Protein AF-A0A3M1FI53-F1 (afdb_monomer)

Sequence (295 aa):
MRFEQKAVLGGLTLCIFLVGLITGCSINGNVASPYVQDVVQQEPILWFLSPVGDKLLYNTTSSRGQAIVRVLTTDQELAVKGCSLFSWLDNEHIYCYDFYDGDYEPFIVAVDVSSNADDFQKSLIKEITAEQVDLDKLLEQAKVIYRLSASTQPDMLLILDTENASQYYHVTGVNNLDQVLENHTYETISLSGRSTRRSGKVYSPNGRYYYLLQKNLGIYDAITNQLLAEFKPPPKYISWFRFGGFSPNKTEGWAADNSGVYFQISHRSGFGPPLPIRPIQKLCVPGASGCPTAN

Foldseek 3Di:
DDDDDDDDDDDDDDDDPPPPPCPDPPPPLFPDFLFKDFQFQFFFPAWEQAQQRQWIWTHHPVLQQWIWIAGRVPRDIAIDGNFHFWWDPHNFKIWGFHDPPPPTWIWIWGDDPVDHNVDTDTHTAAEDEPVRDPVLVQLVQFPAKEWEPADPFTWIWGWGDDPVGIHIYIYGDDDPVCVVCVPPDHFYEYRDLDQDPDADWDAAPVRQWTWGDDQWTFIAGNPPRHTQTIGHPRPPFPWGKRANYDDRVDHRHFSHHPFWTWIWIDGDCPPDDDDDGIGTMTRTGAPDPPTRHDD

pLDDT: mean 73.64, std 19.23, range [26.08, 96.5]

Nearest PDB structures (foldseek):
  8qbn-assembly1_W  TM=3.066E-01  e=1.447E-04  Homo sapiens
  2w18-assembly1_A  TM=3.054E-01  e=1.788E-03  Homo sapiens
  8pu4-assembly1_A  TM=3.621E-01  e=6.096E-01  Coprobacillus sp. D7
  7uro-assembly1_D  TM=3.238E-01  e=4.422E-01  Saccharomyces cerevisiae
  1moz-assembly2_B  TM=3.047E-01  e=8.403E-01  Saccharomyces cerevisiae

Radius of gyration: 26.72 Å; Cα contacts (8 Å, |Δi|>4): 611; chains: 1; bounding box: 80×64×97 Å

Solvent-accessible surface area (backbone atoms only — not comparable to full-atom values): 17283 Å² total; per-residue (Å²): 143,85,83,89,81,90,85,83,92,79,79,93,75,87,80,78,84,76,83,73,78,81,73,76,82,73,85,72,81,66,59,70,36,57,34,57,44,77,75,36,77,58,45,56,81,40,44,34,27,29,69,77,41,55,35,39,39,32,30,36,83,87,40,74,45,23,27,34,41,33,34,69,87,78,71,46,75,33,53,42,80,60,21,57,39,52,37,65,76,46,84,44,34,34,42,29,30,34,82,79,79,86,65,77,62,47,30,37,34,57,62,56,87,89,54,63,53,89,68,66,58,72,44,72,44,44,77,45,48,45,90,82,50,68,54,70,63,50,60,74,55,34,74,43,39,33,38,45,70,65,56,99,53,60,31,34,40,37,37,30,72,50,102,87,50,78,45,41,35,37,39,34,80,40,81,62,48,70,69,75,42,68,90,52,82,65,36,52,40,42,58,59,70,60,61,64,90,65,78,57,80,45,66,25,84,79,54,58,32,29,36,38,54,76,96,38,45,34,36,25,36,55,87,80,66,43,81,68,37,59,43,52,73,52,89,91,50,68,69,42,64,35,35,33,14,49,32,82,88,42,64,69,18,73,16,46,27,87,39,31,38,42,36,27,72,42,70,71,72,88,85,61,77,87,74,75,72,43,31,39,28,30,47,27,42,78,84,30,82,98,46,59,66,76,128

Structure (mmCIF, N/CA/C/O backbone):
data_AF-A0A3M1FI53-F1
#
_entry.id   AF-A0A3M1FI53-F1
#
loop_
_atom_site.group_PDB
_atom_site.id
_atom_site.type_symbol
_atom_site.label_atom_id
_atom_site.label_alt_id
_atom_site.label_comp_id
_atom_site.label_asym_id
_atom_site.label_entity_id
_atom_site.label_seq_id
_atom_site.pdbx_PDB_ins_code
_atom_site.Cartn_x
_atom_site.Cartn_y
_atom_site.Cartn_z
_atom_site.occupancy
_atom_site.B_iso_or_equiv
_atom_site.auth_seq_id
_atom_site.auth_comp_id
_atom_site.auth_asym_id
_atom_site.auth_atom_id
_atom_site.pdbx_PDB_model_num
ATOM 1 N N . MET A 1 1 ? 53.185 45.661 -61.849 1.00 41.22 1 MET A N 1
ATOM 2 C CA . MET A 1 1 ? 52.607 44.304 -61.928 1.00 41.22 1 MET A CA 1
ATOM 3 C C . MET A 1 1 ? 51.093 44.425 -61.915 1.00 41.22 1 MET A C 1
ATOM 5 O O . MET A 1 1 ? 50.509 44.673 -60.872 1.00 41.22 1 MET A O 1
ATOM 9 N N . ARG A 1 2 ? 50.481 44.359 -63.097 1.00 33.34 2 ARG A N 1
ATOM 10 C CA . ARG A 1 2 ? 49.040 44.201 -63.308 1.00 33.34 2 ARG A CA 1
ATOM 11 C C . ARG A 1 2 ? 48.904 43.052 -64.296 1.00 33.34 2 ARG A C 1
ATOM 13 O O . ARG A 1 2 ? 49.530 43.113 -65.349 1.00 33.34 2 ARG A O 1
ATOM 20 N N . PHE A 1 3 ? 48.126 42.044 -63.936 1.00 31.45 3 PHE A N 1
ATOM 21 C CA . PHE A 1 3 ? 47.590 41.062 -64.864 1.00 31.45 3 PHE A CA 1
ATOM 22 C C . PHE A 1 3 ? 46.097 40.927 -64.573 1.00 31.45 3 PHE A C 1
ATOM 24 O O . PHE A 1 3 ? 45.686 40.770 -63.424 1.00 31.45 3 PHE A O 1
ATOM 31 N N . GLU A 1 4 ? 45.321 41.103 -65.635 1.00 31.83 4 GLU A N 1
ATOM 32 C CA . GLU A 1 4 ? 43.882 40.892 -65.727 1.00 31.83 4 GLU A CA 1
ATOM 33 C C . GLU A 1 4 ? 43.534 39.397 -65.814 1.00 31.83 4 GLU A C 1
ATOM 35 O O . GLU A 1 4 ? 44.343 38.623 -66.321 1.00 31.83 4 GLU A O 1
ATOM 40 N N . GLN A 1 5 ? 42.301 39.042 -65.416 1.00 30.09 5 GLN A N 1
ATOM 41 C CA . GLN A 1 5 ? 41.265 38.266 -66.154 1.00 30.09 5 GLN A CA 1
ATOM 42 C C . GLN A 1 5 ? 40.302 37.618 -65.129 1.00 30.09 5 GLN A C 1
ATOM 44 O O . GLN A 1 5 ? 40.750 36.967 -64.195 1.00 30.09 5 GLN A O 1
ATOM 49 N N . LYS A 1 6 ? 39.002 37.984 -65.090 1.00 29.55 6 LYS A N 1
ATOM 50 C CA . LYS A 1 6 ? 37.845 37.389 -65.826 1.00 29.55 6 LYS A CA 1
ATOM 51 C C . LYS A 1 6 ? 37.787 35.861 -65.660 1.00 29.55 6 LYS A C 1
ATOM 53 O O . LYS A 1 6 ? 38.779 35.213 -65.929 1.00 29.55 6 LYS A O 1
ATOM 58 N N . ALA A 1 7 ? 36.704 35.166 -65.322 1.00 31.56 7 ALA A N 1
ATOM 59 C CA . ALA A 1 7 ? 35.271 35.379 -65.078 1.00 31.56 7 ALA A CA 1
ATOM 60 C C . ALA A 1 7 ? 34.837 34.195 -64.153 1.00 31.56 7 ALA A C 1
ATOM 62 O O . ALA A 1 7 ? 35.650 33.316 -63.891 1.00 31.56 7 ALA A O 1
ATOM 63 N N . VAL A 1 8 ? 33.649 34.091 -63.556 1.00 29.78 8 VAL A N 1
ATOM 64 C CA . VAL A 1 8 ? 32.394 33.623 -64.169 1.00 29.78 8 VAL A CA 1
ATOM 65 C C . VAL A 1 8 ? 31.309 33.756 -63.090 1.00 29.78 8 VAL A C 1
ATOM 67 O O . VAL A 1 8 ? 31.449 33.220 -61.993 1.00 29.78 8 VAL A O 1
ATOM 70 N N . LEU A 1 9 ? 30.234 34.477 -63.414 1.00 32.00 9 LEU A N 1
ATOM 71 C CA . LEU A 1 9 ? 28.969 34.462 -62.682 1.00 32.00 9 LEU A CA 1
ATOM 72 C C . LEU A 1 9 ? 28.257 33.135 -62.976 1.00 32.00 9 LEU A C 1
ATOM 74 O O . LEU A 1 9 ? 28.006 32.825 -64.140 1.00 32.00 9 LEU A O 1
ATOM 78 N N . GLY A 1 10 ? 27.878 32.394 -61.941 1.00 28.69 10 GLY A N 1
ATOM 79 C CA . GLY A 1 10 ? 27.023 31.224 -62.081 1.00 28.69 10 GLY A CA 1
ATOM 80 C C . GLY A 1 10 ? 26.357 30.870 -60.759 1.00 28.69 10 GLY A C 1
ATOM 81 O O . GLY A 1 10 ? 27.041 30.600 -59.781 1.00 28.69 10 GLY A O 1
ATOM 82 N N . GLY A 1 11 ? 25.024 30.846 -60.764 1.00 28.75 11 GLY A N 1
ATOM 83 C CA . GLY A 1 11 ? 24.237 30.035 -59.837 1.00 28.75 11 GLY A CA 1
ATOM 84 C C . GLY A 1 11 ? 23.785 30.724 -58.556 1.00 28.75 11 GLY A C 1
ATOM 85 O O . GLY A 1 11 ? 24.448 30.668 -57.528 1.00 28.75 11 GLY A O 1
ATOM 86 N N . LEU A 1 12 ? 22.573 31.275 -58.607 1.00 33.09 12 LEU A N 1
ATOM 87 C CA . LEU A 1 12 ? 21.696 31.425 -57.450 1.00 33.09 12 LEU A CA 1
ATOM 88 C C . LEU A 1 12 ? 21.594 30.068 -56.723 1.00 33.09 12 LEU A C 1
ATOM 90 O O . LEU A 1 12 ? 21.149 29.085 -57.314 1.00 33.09 12 LEU A O 1
ATOM 94 N N . THR A 1 13 ? 21.950 29.991 -55.444 1.00 32.91 13 THR A N 1
ATOM 95 C CA . THR A 1 13 ? 21.397 28.965 -54.550 1.00 32.91 13 THR A CA 1
ATOM 96 C C . THR A 1 13 ? 21.129 29.595 -53.194 1.00 32.91 13 THR A C 1
ATOM 98 O O . THR A 1 13 ? 22.009 30.117 -52.516 1.00 32.91 13 THR A O 1
ATOM 101 N N . LEU A 1 14 ? 19.842 29.594 -52.876 1.00 28.72 14 LEU A N 1
ATOM 102 C CA . LEU A 1 14 ? 19.198 30.088 -51.678 1.00 28.72 14 LEU A CA 1
ATOM 103 C C . LEU A 1 14 ? 19.671 29.259 -50.468 1.00 28.72 14 LEU A C 1
ATOM 105 O O . LEU A 1 14 ? 19.204 28.141 -50.267 1.00 28.72 14 LEU A O 1
ATOM 109 N N . CYS A 1 15 ? 20.595 29.782 -49.660 1.00 27.88 15 CYS A N 1
ATOM 110 C CA . CYS A 1 15 ? 20.896 29.196 -48.352 1.00 27.88 15 CYS A CA 1
ATOM 111 C C . CYS A 1 15 ? 19.770 29.558 -47.380 1.00 27.88 15 CYS A C 1
ATOM 113 O O . CYS A 1 15 ? 19.711 30.669 -46.854 1.00 27.88 15 CYS A O 1
ATOM 115 N N . ILE A 1 16 ? 18.861 28.611 -47.157 1.00 37.75 16 ILE A N 1
ATOM 116 C CA . ILE A 1 16 ? 17.898 28.656 -46.059 1.00 37.75 16 ILE A CA 1
ATOM 117 C C . ILE A 1 16 ? 18.697 28.600 -44.750 1.00 37.75 16 ILE A C 1
ATOM 119 O O . ILE A 1 16 ? 19.361 27.606 -44.457 1.00 37.75 16 ILE A O 1
ATOM 123 N N . PHE A 1 17 ? 18.633 29.676 -43.965 1.00 31.14 17 PHE A N 1
ATOM 124 C CA . PHE A 1 17 ? 19.051 29.679 -42.566 1.00 31.14 17 PHE A CA 1
ATOM 125 C C . PHE A 1 17 ? 18.097 28.778 -41.774 1.00 31.14 17 PHE A C 1
ATOM 127 O O . PHE A 1 17 ? 17.027 29.212 -41.351 1.00 31.14 17 PHE A O 1
ATOM 134 N N . LEU A 1 18 ? 18.477 27.518 -41.561 1.00 29.81 18 LEU A N 1
ATOM 135 C CA . LEU A 1 18 ? 17.906 26.719 -40.483 1.00 29.81 18 LEU A CA 1
ATOM 136 C C . LEU A 1 18 ? 18.625 27.121 -39.193 1.00 29.81 18 LEU A C 1
ATOM 138 O O . LEU A 1 18 ? 19.750 26.702 -38.921 1.00 29.81 18 LEU A O 1
ATOM 142 N N . VAL A 1 19 ? 17.969 27.976 -38.410 1.00 34.72 19 VAL A N 1
ATOM 143 C CA . VAL A 1 19 ? 18.312 28.218 -37.008 1.00 34.72 19 VAL A CA 1
ATOM 144 C C . VAL A 1 19 ? 18.000 26.926 -36.255 1.00 34.72 19 VAL A C 1
ATOM 146 O O . VAL A 1 19 ? 16.880 26.696 -35.807 1.00 34.72 19 VAL A O 1
ATOM 149 N N . GLY A 1 20 ? 18.989 26.037 -36.185 1.00 28.09 20 GLY A N 1
ATOM 150 C CA . GLY A 1 20 ? 18.961 24.888 -35.296 1.00 28.09 20 GLY A CA 1
ATOM 151 C C . GLY A 1 20 ? 19.021 25.384 -33.858 1.00 28.09 20 GLY A C 1
ATOM 152 O O . GLY A 1 20 ? 20.067 25.838 -33.398 1.00 28.09 20 GLY A O 1
ATOM 153 N N . LEU A 1 21 ? 17.885 25.320 -33.163 1.00 31.48 21 LEU A N 1
ATOM 154 C CA . LEU A 1 21 ? 17.814 25.405 -31.711 1.00 31.48 21 LEU A CA 1
ATOM 155 C C . LEU A 1 21 ? 18.781 24.375 -31.120 1.00 31.48 21 LEU A C 1
ATOM 157 O O . LEU A 1 21 ? 18.548 23.170 -31.188 1.00 31.48 21 LEU A O 1
ATOM 161 N N . ILE A 1 22 ? 19.871 24.863 -30.533 1.00 34.44 22 ILE A N 1
ATOM 162 C CA . ILE A 1 22 ? 20.727 24.082 -29.648 1.00 34.44 22 ILE A CA 1
ATOM 163 C C . ILE A 1 22 ? 19.920 23.880 -28.362 1.00 34.44 22 ILE A C 1
ATOM 165 O O . ILE A 1 22 ? 20.026 24.653 -27.413 1.00 34.44 22 ILE A O 1
ATOM 169 N N . THR A 1 23 ? 19.055 22.867 -28.336 1.00 34.56 23 THR A N 1
ATOM 170 C CA . THR A 1 23 ? 18.541 22.331 -27.076 1.00 34.56 23 THR A CA 1
ATOM 171 C C . THR A 1 23 ? 19.720 21.718 -26.344 1.00 34.56 23 THR A C 1
ATOM 173 O O . THR A 1 23 ? 20.332 20.761 -26.820 1.00 34.56 23 THR A O 1
ATOM 176 N N . GLY A 1 24 ? 20.068 22.332 -25.216 1.00 27.44 24 GLY A N 1
ATOM 177 C CA . GLY A 1 24 ? 21.159 21.906 -24.362 1.00 27.44 24 GLY A CA 1
ATOM 178 C C . GLY A 1 24 ? 21.055 20.423 -24.033 1.00 27.44 24 GLY A C 1
ATOM 179 O O . GLY A 1 24 ? 20.033 19.946 -23.541 1.00 27.44 24 GLY A O 1
ATOM 180 N N . CYS A 1 25 ? 22.142 19.700 -24.281 1.00 26.08 25 CYS A N 1
ATOM 181 C CA . CYS A 1 25 ? 22.362 18.399 -23.681 1.00 26.08 25 CYS A CA 1
ATOM 182 C C . CYS A 1 25 ? 22.393 18.580 -22.159 1.00 26.08 25 CYS A C 1
ATOM 184 O O . CYS A 1 25 ? 23.421 18.949 -21.590 1.00 26.08 25 CYS A O 1
ATOM 186 N N . SER A 1 26 ? 21.267 18.320 -21.493 1.00 28.12 26 SER A N 1
ATOM 187 C CA . SER A 1 26 ? 21.296 17.977 -20.077 1.00 28.12 26 SER A CA 1
ATOM 188 C C . SER A 1 26 ? 22.027 16.645 -19.960 1.00 28.12 26 SER A C 1
ATOM 190 O O . SER A 1 26 ? 21.613 15.638 -20.539 1.00 28.12 26 SER A O 1
ATOM 192 N N . ILE A 1 27 ? 23.145 16.645 -19.240 1.00 32.88 27 ILE A N 1
ATOM 193 C CA . ILE A 1 27 ? 23.900 15.442 -18.898 1.00 32.88 27 ILE A CA 1
ATOM 194 C C . ILE A 1 27 ? 23.086 14.694 -17.831 1.00 32.88 27 ILE A C 1
ATOM 196 O O . ILE A 1 27 ? 23.383 14.754 -16.640 1.00 32.88 27 ILE A O 1
ATOM 200 N N . ASN A 1 28 ? 22.027 13.999 -18.251 1.00 34.00 28 ASN A N 1
ATOM 201 C CA . ASN A 1 28 ? 21.321 13.047 -17.403 1.00 34.00 28 ASN A CA 1
ATOM 202 C C . ASN A 1 28 ? 22.191 11.793 -17.286 1.00 34.00 28 ASN A C 1
ATOM 204 O O . ASN A 1 28 ? 22.252 10.968 -18.194 1.00 34.00 28 ASN A O 1
ATOM 208 N N . GLY A 1 29 ? 22.870 11.643 -16.149 1.00 31.67 29 GLY A N 1
ATOM 209 C CA . GLY A 1 29 ? 23.599 10.431 -15.763 1.00 31.67 29 GLY A CA 1
ATOM 210 C C . GLY A 1 29 ? 22.681 9.249 -15.424 1.00 31.67 29 GLY A C 1
ATOM 211 O O . GLY A 1 29 ? 22.921 8.562 -14.431 1.00 31.67 29 GLY A O 1
ATOM 212 N N . ASN A 1 30 ? 21.630 9.028 -16.215 1.00 42.69 30 ASN A N 1
ATOM 213 C CA . ASN A 1 30 ? 20.681 7.943 -16.022 1.00 42.69 30 ASN A CA 1
ATOM 214 C C . ASN A 1 30 ? 21.309 6.638 -16.500 1.00 42.69 30 ASN A C 1
ATOM 216 O O . ASN A 1 30 ? 21.513 6.423 -17.694 1.00 42.69 30 ASN A O 1
ATOM 220 N N . VAL A 1 31 ? 21.562 5.724 -15.567 1.00 46.84 31 VAL A N 1
ATOM 221 C CA . VAL A 1 31 ? 21.626 4.306 -15.915 1.00 46.84 31 VAL A CA 1
ATOM 222 C C . VAL A 1 31 ? 20.178 3.880 -16.169 1.00 46.84 31 VAL A C 1
ATOM 224 O O . VAL A 1 31 ? 19.458 3.489 -15.255 1.00 46.84 31 VAL A O 1
ATOM 227 N N . ALA A 1 32 ? 19.714 4.097 -17.401 1.00 55.53 32 ALA A N 1
ATOM 228 C CA . ALA A 1 32 ? 18.329 3.893 -17.798 1.00 55.53 32 ALA A CA 1
ATOM 229 C C . ALA A 1 32 ? 18.094 2.409 -18.093 1.00 55.53 32 ALA A C 1
ATOM 231 O O . ALA A 1 32 ? 18.556 1.876 -19.100 1.00 55.53 32 ALA A O 1
ATOM 232 N N . SER A 1 33 ? 17.376 1.730 -17.202 1.00 65.19 33 SER A N 1
ATOM 233 C CA . SER A 1 33 ? 16.643 0.540 -17.623 1.00 65.19 33 SER A CA 1
ATOM 234 C C . SER A 1 33 ? 15.531 1.003 -18.566 1.00 65.19 33 SER A C 1
ATOM 236 O O . SER A 1 33 ? 14.817 1.937 -18.194 1.00 65.19 33 SER A O 1
ATOM 238 N N . PRO A 1 34 ? 15.342 0.390 -19.749 1.00 75.69 34 PRO A N 1
ATOM 239 C CA . PRO A 1 34 ? 14.257 0.776 -20.654 1.00 75.69 34 PRO A CA 1
ATOM 240 C C . PRO A 1 34 ? 12.872 0.499 -20.053 1.00 75.69 34 PRO A C 1
ATOM 242 O O . PRO A 1 34 ? 11.869 0.980 -20.560 1.00 75.69 34 PRO A O 1
ATOM 245 N N . TYR A 1 35 ? 12.823 -0.262 -18.959 1.00 87.38 35 TYR A N 1
ATOM 246 C CA . TYR A 1 35 ? 11.605 -0.639 -18.260 1.00 87.38 35 TYR A CA 1
ATOM 247 C C . TYR A 1 35 ? 11.281 0.276 -17.077 1.00 87.38 35 TYR A C 1
ATOM 249 O O . TYR A 1 35 ? 10.458 -0.092 -16.248 1.00 87.38 35 TYR A O 1
ATOM 257 N N . VAL A 1 36 ? 11.941 1.426 -16.927 1.00 88.94 36 VAL A N 1
ATOM 258 C CA . VAL A 1 36 ? 11.603 2.377 -15.860 1.00 88.94 36 VAL A CA 1
ATOM 259 C C . VAL A 1 36 ? 10.742 3.497 -16.407 1.00 88.94 36 VAL A C 1
ATOM 261 O O . VAL A 1 36 ? 11.090 4.123 -17.404 1.00 88.94 36 VAL A O 1
ATOM 264 N N . GLN A 1 37 ? 9.647 3.765 -15.705 1.00 88.94 37 GLN A N 1
ATOM 265 C CA . GLN A 1 37 ? 8.794 4.918 -15.946 1.00 88.94 37 GLN A CA 1
ATOM 266 C C . GLN A 1 37 ? 8.657 5.760 -14.686 1.00 88.94 37 GLN A C 1
ATOM 268 O O . GLN A 1 37 ? 8.554 5.228 -13.578 1.00 88.94 37 GLN A O 1
ATOM 273 N N . ASP A 1 38 ? 8.619 7.071 -14.867 1.00 88.19 38 ASP A N 1
ATOM 274 C CA . ASP A 1 38 ? 8.222 7.981 -13.806 1.00 88.19 38 ASP A CA 1
ATOM 275 C C . ASP A 1 38 ? 6.693 7.983 -13.708 1.00 88.19 38 ASP A C 1
ATOM 277 O O . ASP A 1 38 ? 5.997 8.144 -14.707 1.00 88.19 38 ASP A O 1
ATOM 281 N N . VAL A 1 39 ? 6.181 7.791 -12.497 1.00 88.88 39 VAL A N 1
ATOM 282 C CA . VAL A 1 39 ? 4.746 7.705 -12.194 1.00 88.88 39 VAL A CA 1
ATOM 283 C C . VAL A 1 39 ? 4.247 9.008 -11.584 1.00 88.88 39 VAL A C 1
ATOM 285 O O . VAL A 1 39 ? 3.211 9.525 -11.980 1.00 88.88 39 VAL A O 1
ATOM 288 N N . VAL A 1 40 ? 5.001 9.569 -10.637 1.00 86.69 40 VAL A N 1
ATOM 289 C CA . VAL A 1 40 ? 4.709 10.877 -10.039 1.00 86.69 40 VAL A CA 1
ATOM 290 C C . VAL A 1 40 ? 5.945 11.737 -10.191 1.00 86.69 40 VAL A C 1
ATOM 292 O O . VAL A 1 40 ? 6.989 11.393 -9.652 1.00 86.69 40 VAL A O 1
ATOM 295 N N . GLN A 1 41 ? 5.820 12.846 -10.920 1.00 82.50 41 GLN A N 1
ATOM 296 C CA . GLN A 1 41 ? 6.934 13.751 -11.224 1.00 82.50 41 GLN A CA 1
ATOM 297 C C . GLN A 1 41 ? 7.308 14.670 -10.060 1.00 82.50 41 GLN A C 1
ATOM 299 O O . GLN A 1 41 ? 8.413 15.189 -10.036 1.00 82.50 41 GLN A O 1
ATOM 304 N N . GLN A 1 42 ? 6.393 14.903 -9.118 1.00 79.19 42 GLN A N 1
ATOM 305 C CA . GLN A 1 42 ? 6.616 15.759 -7.950 1.00 79.19 42 GLN A CA 1
ATOM 306 C C . GLN A 1 42 ? 7.447 15.011 -6.892 1.00 79.19 42 GLN A C 1
ATOM 308 O O . GLN A 1 42 ? 7.529 13.789 -6.939 1.00 79.19 42 GLN A O 1
ATOM 313 N N . GLU A 1 43 ? 8.070 15.717 -5.939 1.00 76.94 43 GLU A N 1
ATOM 314 C CA . GLU A 1 43 ? 8.793 15.075 -4.826 1.00 76.94 43 GLU A CA 1
ATOM 315 C C . GLU A 1 43 ? 7.808 14.765 -3.691 1.00 76.94 43 GLU A C 1
ATOM 317 O O . GLU A 1 43 ? 7.460 15.676 -2.926 1.00 76.94 43 GLU A O 1
ATOM 322 N N . PRO A 1 44 ? 7.335 13.511 -3.553 1.00 78.12 44 PRO A N 1
ATOM 323 C CA . PRO A 1 44 ? 6.505 13.163 -2.424 1.00 78.12 44 PRO A CA 1
ATOM 324 C C . PRO A 1 44 ? 7.339 13.097 -1.146 1.00 78.12 44 PRO A C 1
ATOM 326 O O . PRO A 1 44 ? 8.481 12.620 -1.145 1.00 78.12 44 PRO A O 1
ATOM 329 N N . ILE A 1 45 ? 6.737 13.527 -0.041 1.00 76.12 45 ILE A N 1
ATOM 330 C CA . ILE A 1 45 ? 7.315 13.372 1.299 1.00 76.12 45 ILE A CA 1
ATOM 331 C C . ILE A 1 45 ? 7.021 11.955 1.806 1.00 76.12 45 ILE A C 1
ATOM 333 O O . ILE A 1 45 ? 7.920 11.255 2.286 1.00 76.12 45 ILE A O 1
ATOM 337 N N . LEU A 1 46 ? 5.762 11.542 1.663 1.00 78.88 46 LEU A N 1
ATOM 338 C CA . LEU A 1 46 ? 5.198 10.261 2.057 1.00 78.88 46 LEU A CA 1
ATOM 339 C C . LEU A 1 46 ? 4.355 9.725 0.902 1.00 78.88 46 LEU A C 1
ATOM 341 O O . LEU A 1 46 ? 3.649 10.491 0.248 1.00 78.88 46 LEU A O 1
ATOM 345 N N . TRP A 1 47 ? 4.424 8.421 0.647 1.00 85.62 47 TRP A N 1
ATOM 346 C CA . TRP A 1 47 ? 3.555 7.776 -0.329 1.00 85.62 47 TRP A CA 1
ATOM 347 C C . TRP A 1 47 ? 3.278 6.319 0.037 1.00 85.62 47 TRP A C 1
ATOM 349 O O . TRP A 1 47 ? 4.106 5.691 0.694 1.00 85.62 47 TRP A O 1
ATOM 359 N N . PHE A 1 48 ? 2.125 5.805 -0.391 1.00 85.31 48 PHE A N 1
ATOM 360 C CA . PHE A 1 48 ? 1.677 4.429 -0.234 1.00 85.31 48 PHE A CA 1
ATOM 361 C C . PHE A 1 48 ? 0.930 3.937 -1.479 1.00 85.31 48 PHE A C 1
ATOM 363 O O . PHE A 1 48 ? -0.022 4.570 -1.934 1.00 85.31 48 PHE A O 1
ATOM 370 N N . LEU A 1 49 ? 1.313 2.780 -2.009 1.00 87.12 49 LEU A N 1
ATOM 371 C CA . LEU A 1 49 ? 0.506 2.033 -2.964 1.00 87.12 49 LEU A CA 1
ATOM 372 C C . LEU A 1 49 ? -0.623 1.318 -2.217 1.00 87.12 49 LEU A C 1
ATOM 374 O O . LEU A 1 49 ? -0.379 0.685 -1.187 1.00 87.12 49 LEU A O 1
ATOM 378 N N . SER A 1 50 ? -1.830 1.438 -2.760 1.00 87.38 50 SER A N 1
ATOM 379 C CA . SER A 1 50 ? -3.028 0.720 -2.315 1.00 87.38 50 SER A CA 1
ATOM 380 C C . SER A 1 50 ? -2.821 -0.803 -2.297 1.00 87.38 50 SER A C 1
ATOM 382 O O . SER A 1 50 ? -1.983 -1.317 -3.046 1.00 87.38 50 SER A O 1
ATOM 384 N N . PRO A 1 51 ? -3.595 -1.550 -1.487 1.00 81.50 51 PRO A N 1
ATOM 385 C CA . PRO A 1 51 ? -3.430 -2.996 -1.342 1.00 81.50 51 PRO A CA 1
ATOM 386 C C . PRO A 1 51 ? -3.487 -3.785 -2.658 1.00 81.50 51 PRO A C 1
ATOM 388 O O . PRO A 1 51 ? -2.773 -4.777 -2.801 1.00 81.50 51 PRO A O 1
ATOM 391 N N . VAL A 1 52 ? -4.312 -3.359 -3.625 1.00 82.31 52 VAL A N 1
ATOM 392 C CA . VAL A 1 52 ? -4.432 -4.045 -4.929 1.00 82.31 52 VAL A CA 1
ATOM 393 C C . VAL A 1 52 ? -3.540 -3.436 -6.015 1.00 82.31 52 VAL A C 1
ATOM 395 O O . VAL A 1 52 ? -3.428 -3.998 -7.105 1.00 82.31 52 VAL A O 1
ATOM 398 N N . GLY A 1 53 ? -2.887 -2.308 -5.725 1.00 84.31 53 GLY A N 1
ATOM 399 C CA . GLY A 1 53 ? -1.941 -1.667 -6.629 1.00 84.31 53 GLY A CA 1
ATOM 400 C C . GLY A 1 53 ? -2.553 -0.792 -7.722 1.00 84.31 53 GLY A C 1
ATOM 401 O O . GLY A 1 53 ? -1.882 -0.535 -8.716 1.00 84.31 53 GLY A O 1
ATOM 402 N N . ASP A 1 54 ? -3.799 -0.337 -7.566 1.00 86.94 54 ASP A N 1
ATOM 403 C CA . ASP A 1 54 ? -4.512 0.484 -8.559 1.00 86.94 54 ASP A CA 1
ATOM 404 C C . ASP A 1 54 ? -4.465 1.997 -8.264 1.00 86.94 54 ASP A C 1
ATOM 406 O O . ASP A 1 54 ? -4.677 2.816 -9.160 1.00 86.94 54 ASP A O 1
ATOM 410 N N . LYS A 1 55 ? -4.154 2.375 -7.021 1.00 90.75 55 LYS A N 1
ATOM 411 C CA . LYS A 1 55 ? -4.044 3.764 -6.554 1.00 90.75 55 LYS A CA 1
ATOM 412 C C . LYS A 1 55 ? -2.741 4.018 -5.806 1.00 90.75 55 LYS A C 1
ATOM 414 O O . LYS A 1 55 ? -2.292 3.172 -5.025 1.00 90.75 55 LYS A O 1
ATOM 419 N N . LEU A 1 56 ? -2.179 5.209 -5.993 1.00 91.31 56 LEU A N 1
ATOM 420 C CA . LEU A 1 56 ? -1.137 5.781 -5.142 1.00 91.31 56 LEU A CA 1
ATOM 421 C C . LEU A 1 56 ? -1.746 6.836 -4.227 1.00 91.31 56 LEU A C 1
ATOM 423 O O . LEU A 1 56 ? -2.494 7.689 -4.682 1.00 91.31 56 LEU A O 1
ATOM 427 N N . LEU A 1 57 ? -1.365 6.813 -2.961 1.00 89.75 57 LEU A N 1
ATOM 428 C CA . LEU A 1 57 ? -1.667 7.842 -1.979 1.00 89.75 57 LEU A CA 1
ATOM 429 C C . LEU A 1 57 ? -0.366 8.545 -1.616 1.00 89.75 57 LEU A C 1
ATOM 431 O O . LEU A 1 57 ? 0.566 7.874 -1.192 1.00 89.75 57 LEU A O 1
ATOM 435 N N . TYR A 1 58 ? -0.253 9.855 -1.788 1.00 88.38 58 TYR A N 1
ATOM 436 C CA . TYR A 1 58 ? 0.976 10.587 -1.475 1.00 88.38 58 TYR A CA 1
ATOM 437 C C . TYR A 1 58 ? 0.709 12.031 -1.072 1.00 88.38 58 TYR A C 1
ATOM 439 O O . TYR A 1 58 ? -0.335 12.583 -1.374 1.00 88.38 58 TYR A O 1
ATOM 447 N N . ASN A 1 59 ? 1.671 12.675 -0.423 1.00 84.31 59 ASN A N 1
ATOM 448 C CA . ASN A 1 59 ? 1.672 14.123 -0.229 1.00 84.31 59 ASN A CA 1
ATOM 449 C C . ASN A 1 59 ? 2.959 14.724 -0.773 1.00 84.31 59 ASN A C 1
ATOM 451 O O . ASN A 1 59 ? 3.981 14.048 -0.896 1.00 84.31 59 ASN A O 1
ATOM 455 N N . THR A 1 60 ? 2.921 16.013 -1.079 1.00 80.31 60 THR A N 1
ATOM 456 C CA . THR A 1 60 ? 4.074 16.769 -1.560 1.00 80.31 60 THR A CA 1
ATOM 457 C C . THR A 1 60 ? 4.341 17.961 -0.657 1.00 80.31 60 THR A C 1
ATOM 459 O O . THR A 1 60 ? 3.516 18.367 0.161 1.00 80.31 60 THR A O 1
ATOM 462 N N . THR A 1 61 ? 5.520 18.557 -0.797 1.00 70.25 61 THR A N 1
ATOM 463 C CA . THR A 1 61 ? 5.879 19.780 -0.062 1.00 70.25 61 THR A CA 1
ATOM 464 C C . THR A 1 61 ? 4.963 20.961 -0.388 1.00 70.25 61 THR A C 1
ATOM 466 O O . THR A 1 61 ? 4.780 21.836 0.461 1.00 70.25 61 THR A O 1
ATOM 469 N N . SER A 1 62 ? 4.373 20.981 -1.586 1.00 68.94 62 SER A N 1
ATOM 470 C CA . SER A 1 62 ? 3.418 21.998 -2.028 1.00 68.94 62 SER A CA 1
ATOM 471 C C . SER A 1 62 ? 1.985 21.739 -1.562 1.00 68.94 62 SER A C 1
ATOM 473 O O . SER A 1 62 ? 1.212 22.687 -1.485 1.00 68.94 62 SER A O 1
ATOM 475 N N . SER A 1 63 ? 1.627 20.498 -1.217 1.00 65.38 63 SER A N 1
ATOM 476 C CA . SER A 1 63 ? 0.275 20.113 -0.790 1.00 65.38 63 SER A CA 1
ATOM 477 C C . SER A 1 63 ? 0.144 20.060 0.738 1.00 65.38 63 SER A C 1
ATOM 479 O O . SER A 1 63 ? -0.418 19.114 1.284 1.00 65.38 63 SER A O 1
ATOM 481 N N . ARG A 1 64 ? 0.706 21.040 1.464 1.00 70.56 64 ARG A N 1
ATOM 482 C CA . ARG A 1 64 ? 0.652 21.063 2.941 1.00 70.56 64 ARG A CA 1
ATOM 483 C C . ARG A 1 64 ? -0.784 20.860 3.435 1.00 70.56 64 ARG A C 1
ATOM 485 O O . ARG A 1 64 ? -1.692 21.528 2.948 1.00 70.56 64 ARG A O 1
ATOM 492 N N . GLY A 1 65 ? -0.974 19.952 4.393 1.00 75.56 65 GLY A N 1
ATOM 493 C CA . GLY A 1 65 ? -2.307 19.622 4.905 1.00 75.56 65 GLY A CA 1
ATOM 494 C C . GLY A 1 65 ? -3.141 18.725 3.986 1.00 75.56 65 GLY A C 1
ATOM 495 O O . GLY A 1 65 ? -4.325 18.543 4.246 1.00 75.56 65 GLY A O 1
ATOM 496 N N . GLN A 1 66 ? -2.591 18.211 2.881 1.00 85.38 66 GLN A N 1
ATOM 497 C CA . GLN A 1 66 ? -3.358 17.468 1.880 1.00 85.38 66 GLN A CA 1
ATOM 498 C C . GLN A 1 66 ? -2.614 16.224 1.397 1.00 85.38 66 GLN A C 1
ATOM 500 O O . GLN A 1 66 ? -1.429 16.276 1.041 1.00 85.38 66 GLN A O 1
ATOM 505 N N . ALA A 1 67 ? -3.359 15.127 1.314 1.00 88.50 67 ALA A N 1
ATOM 506 C CA . ALA A 1 67 ? -2.953 13.925 0.610 1.00 88.50 67 ALA A CA 1
ATOM 507 C C . ALA A 1 67 ? -3.574 13.918 -0.791 1.00 88.50 67 ALA A C 1
ATOM 509 O O . ALA A 1 67 ? -4.615 14.524 -1.028 1.00 88.50 67 ALA A O 1
ATOM 510 N N . ILE A 1 68 ? -2.934 13.232 -1.723 1.00 90.81 68 ILE A N 1
ATOM 511 C CA . ILE A 1 68 ? -3.359 13.072 -3.107 1.00 90.81 68 ILE A CA 1
ATOM 512 C C . ILE A 1 68 ? -3.529 11.580 -3.355 1.00 90.81 68 ILE A C 1
ATOM 514 O O . ILE A 1 68 ? -2.595 10.804 -3.148 1.00 90.81 68 ILE A O 1
ATOM 518 N N . VAL A 1 69 ? -4.711 11.187 -3.817 1.00 91.69 69 VAL A N 1
ATOM 519 C CA . VAL A 1 69 ? -4.972 9.858 -4.365 1.00 91.69 69 VAL A CA 1
ATOM 520 C C . VAL A 1 69 ? -4.872 9.945 -5.881 1.00 91.69 69 VAL A C 1
ATOM 522 O O . VAL A 1 69 ? -5.690 10.608 -6.512 1.00 91.69 69 VAL A O 1
ATOM 525 N N . ARG A 1 70 ? -3.895 9.263 -6.477 1.00 91.62 70 ARG A N 1
ATOM 526 C CA . ARG A 1 70 ? -3.766 9.108 -7.929 1.00 91.62 70 ARG A CA 1
ATOM 527 C C . ARG A 1 70 ? -4.240 7.729 -8.354 1.00 91.62 70 ARG A C 1
ATOM 529 O O . ARG A 1 70 ? -3.677 6.721 -7.925 1.00 91.62 70 ARG A O 1
ATOM 536 N N . VAL A 1 71 ? -5.239 7.690 -9.224 1.00 90.06 71 VAL A N 1
ATOM 537 C CA . VAL A 1 71 ? -5.732 6.469 -9.864 1.00 90.06 71 VAL A CA 1
ATOM 538 C C . VAL A 1 71 ? -4.807 6.131 -11.026 1.00 90.06 71 VAL A C 1
ATOM 540 O O . VAL A 1 71 ? -4.720 6.870 -12.002 1.00 90.06 71 VAL A O 1
ATOM 543 N N . LEU A 1 72 ? -4.094 5.012 -10.930 1.00 88.12 72 LEU A N 1
ATOM 544 C CA . LEU A 1 72 ? -2.996 4.688 -11.846 1.00 88.12 72 LEU A CA 1
ATOM 545 C C . LEU A 1 72 ? -3.459 4.335 -13.264 1.00 88.12 72 LEU A C 1
ATOM 547 O O . LEU A 1 72 ? -2.681 4.438 -14.207 1.00 88.12 72 LEU A O 1
ATOM 551 N N . THR A 1 73 ? -4.709 3.903 -13.421 1.00 84.00 73 THR A N 1
ATOM 552 C CA . THR A 1 73 ? -5.281 3.513 -14.717 1.00 84.00 73 THR A CA 1
ATOM 553 C C . THR A 1 73 ? -5.803 4.698 -15.524 1.00 84.00 73 THR A C 1
ATOM 555 O O . THR A 1 73 ? -5.735 4.666 -16.750 1.00 84.00 73 THR A O 1
ATOM 558 N N . THR A 1 74 ? -6.335 5.723 -14.856 1.00 85.19 74 THR A N 1
ATOM 559 C CA . THR A 1 74 ? -6.965 6.894 -15.491 1.00 85.19 74 THR A CA 1
ATOM 560 C C . THR A 1 74 ? -6.127 8.161 -15.387 1.00 85.19 74 THR A C 1
ATOM 562 O O . THR A 1 74 ? -6.445 9.152 -16.037 1.00 85.19 74 THR A O 1
ATOM 565 N N . ASP A 1 75 ? -5.074 8.135 -14.574 1.00 85.69 75 ASP A N 1
ATOM 566 C CA . ASP A 1 75 ? -4.250 9.289 -14.218 1.00 85.69 75 ASP A CA 1
ATOM 567 C C . ASP A 1 75 ? -4.990 10.414 -13.479 1.00 85.69 75 ASP A C 1
ATOM 569 O O . ASP A 1 75 ? -4.506 11.539 -13.370 1.00 85.69 75 ASP A O 1
ATOM 573 N N . GLN A 1 76 ? -6.173 10.107 -12.946 1.00 87.81 76 GLN A N 1
ATOM 574 C CA . GLN A 1 76 ? -6.966 11.040 -12.159 1.00 87.81 76 GLN A CA 1
ATOM 575 C C . GLN A 1 76 ? -6.334 11.247 -10.782 1.00 87.81 76 GLN A C 1
ATOM 577 O O . GLN A 1 76 ? -6.001 10.279 -10.097 1.00 87.81 76 GLN A O 1
ATOM 582 N N . GLU A 1 77 ? -6.229 12.503 -10.354 1.00 88.94 77 GLU A N 1
ATOM 583 C CA . GLU A 1 77 ? -5.783 12.883 -9.014 1.00 88.94 77 GLU A CA 1
ATOM 584 C C . GLU A 1 77 ? -6.948 13.459 -8.204 1.00 88.94 77 GLU A C 1
ATOM 586 O O . GLU A 1 77 ? -7.713 14.291 -8.692 1.00 88.94 77 GLU A O 1
ATOM 591 N N . LEU A 1 78 ? -7.066 13.022 -6.952 1.00 88.56 78 LEU A N 1
ATOM 592 C CA . LEU A 1 78 ? -8.063 13.486 -5.996 1.00 88.56 78 LEU A CA 1
ATOM 593 C C . LEU A 1 78 ? -7.359 14.006 -4.741 1.00 88.56 78 LEU A C 1
ATOM 595 O O . LEU A 1 78 ? -6.556 13.293 -4.140 1.00 88.56 78 LEU A O 1
ATOM 599 N N . ALA A 1 79 ? -7.656 15.238 -4.336 1.00 88.44 79 ALA A N 1
ATOM 600 C CA . ALA A 1 79 ? -7.051 15.862 -3.163 1.00 88.44 79 ALA A CA 1
ATOM 601 C C . ALA A 1 79 ? -7.907 15.639 -1.907 1.00 88.44 79 ALA A C 1
ATOM 603 O O . ALA A 1 79 ? -9.057 16.058 -1.847 1.00 88.44 79 ALA A O 1
ATOM 604 N N . VAL A 1 80 ? -7.326 15.041 -0.871 1.00 86.62 80 VAL A N 1
ATOM 605 C CA . VAL A 1 80 ? -7.954 14.836 0.438 1.00 86.62 80 VAL A CA 1
ATOM 606 C C . VAL A 1 80 ? -7.460 15.918 1.398 1.00 86.62 80 VAL A C 1
ATOM 608 O O . VAL A 1 80 ? -6.322 15.879 1.875 1.00 86.62 80 VAL A O 1
ATOM 611 N N . LYS A 1 81 ? -8.313 16.910 1.677 1.00 84.69 81 LYS A N 1
ATOM 612 C CA . LYS A 1 81 ? -7.987 18.051 2.552 1.00 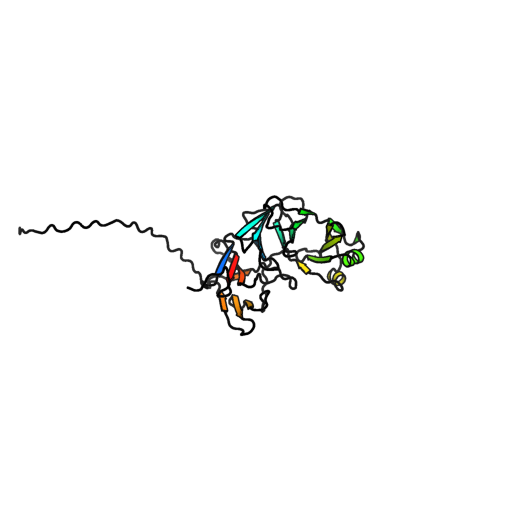84.69 81 LYS A CA 1
ATOM 613 C C . LYS A 1 81 ? -7.976 17.670 4.034 1.00 84.69 81 LYS A C 1
ATOM 615 O O . LYS A 1 81 ? -8.864 16.957 4.508 1.00 84.69 81 LYS A O 1
ATOM 620 N N . GLY A 1 82 ? -7.025 18.229 4.774 1.00 82.19 82 GLY A N 1
ATOM 621 C CA . GLY A 1 82 ? -6.809 17.967 6.198 1.00 82.19 82 GLY A CA 1
ATOM 622 C C . GLY A 1 82 ? -6.190 16.595 6.464 1.00 82.19 82 GLY A C 1
ATOM 623 O O . GLY A 1 82 ? -6.471 15.980 7.479 1.00 82.19 82 GLY A O 1
ATOM 624 N N . CYS A 1 83 ? -5.424 16.046 5.520 1.00 84.38 83 CYS A N 1
ATOM 625 C CA . CYS A 1 83 ? -4.846 14.706 5.625 1.00 84.38 83 CYS A CA 1
ATOM 626 C C . CYS A 1 83 ? -3.329 14.787 5.430 1.00 84.38 83 CYS A C 1
ATOM 628 O O . CYS A 1 83 ? -2.819 14.758 4.311 1.00 84.38 83 CYS A O 1
ATOM 630 N N . SER A 1 84 ? -2.603 14.949 6.535 1.00 79.00 84 SER A N 1
ATOM 631 C CA . SER A 1 84 ? -1.158 15.212 6.533 1.00 79.00 84 SER A CA 1
ATOM 632 C C . SER A 1 84 ? -0.333 13.944 6.722 1.00 79.00 84 SER A C 1
ATOM 634 O O . SER A 1 84 ? 0.687 13.752 6.055 1.00 79.00 84 SER A O 1
ATOM 636 N N . LEU A 1 85 ? -0.794 13.074 7.617 1.00 80.19 85 LEU A N 1
ATOM 637 C CA . LEU A 1 85 ? -0.326 11.708 7.795 1.00 80.19 85 LEU A CA 1
ATOM 638 C C . LEU A 1 85 ? -1.451 10.767 7.396 1.00 80.19 85 LEU A C 1
ATOM 640 O O . LEU A 1 85 ? -2.618 11.031 7.681 1.00 80.19 85 LEU A O 1
ATOM 644 N N . PHE A 1 86 ? -1.094 9.677 6.731 1.00 84.12 86 PHE A N 1
ATOM 645 C CA . PHE A 1 86 ? -2.088 8.773 6.184 1.00 84.12 86 PHE A CA 1
ATOM 646 C C . PHE A 1 86 ? -1.572 7.355 6.017 1.00 84.12 86 PHE A C 1
ATOM 648 O O . PHE A 1 86 ? -0.365 7.121 5.932 1.00 84.12 86 PHE A O 1
ATOM 655 N N . SER A 1 87 ? -2.510 6.421 5.925 1.00 85.06 87 SER A N 1
ATOM 656 C CA . SER A 1 87 ? -2.267 5.052 5.484 1.00 85.06 87 SER A CA 1
ATOM 657 C C . SER A 1 87 ? -3.523 4.488 4.831 1.00 85.06 87 SER A C 1
ATOM 659 O O . SER A 1 87 ? -4.636 4.895 5.163 1.00 85.06 87 SER A O 1
ATOM 661 N N . TRP A 1 88 ? -3.345 3.536 3.919 1.00 86.81 88 TRP A N 1
ATOM 662 C CA . TRP A 1 88 ? -4.461 2.724 3.443 1.00 86.81 88 TRP A CA 1
ATOM 663 C C . TRP A 1 88 ? -4.929 1.804 4.574 1.00 86.81 88 TRP A C 1
ATOM 665 O O . TRP A 1 88 ? -4.099 1.194 5.245 1.00 86.81 88 TRP A O 1
ATOM 675 N N . LEU A 1 89 ? -6.240 1.720 4.779 1.00 83.50 89 LEU A N 1
ATOM 676 C CA . LEU A 1 89 ? -6.866 0.685 5.609 1.00 83.50 89 LEU A CA 1
ATOM 677 C C . LEU A 1 89 ? -7.246 -0.515 4.747 1.00 83.50 89 LEU A C 1
ATOM 679 O O . LEU A 1 89 ? -6.995 -1.661 5.105 1.00 83.50 89 LEU A O 1
ATOM 683 N N . ASP A 1 90 ? -7.801 -0.222 3.578 1.00 84.00 90 ASP A N 1
ATOM 684 C CA . ASP A 1 90 ? -8.101 -1.173 2.521 1.00 84.00 90 ASP A CA 1
ATOM 685 C C . ASP A 1 90 ? -7.990 -0.458 1.158 1.00 84.00 90 ASP A C 1
ATOM 687 O O . ASP A 1 90 ? -7.291 0.550 1.033 1.00 84.00 90 ASP A O 1
ATOM 691 N N . ASN A 1 91 ? -8.597 -1.000 0.099 1.00 84.94 91 ASN A N 1
ATOM 692 C CA . ASN A 1 91 ? -8.495 -0.416 -1.242 1.00 84.94 91 ASN A CA 1
ATOM 693 C C . ASN A 1 91 ? -9.374 0.826 -1.477 1.00 84.94 91 ASN A C 1
ATOM 695 O O . ASN A 1 91 ? -9.248 1.485 -2.517 1.00 84.94 91 ASN A O 1
ATOM 699 N N . GLU A 1 92 ? -10.271 1.102 -0.539 1.00 87.06 92 GLU A N 1
ATOM 700 C CA . GLU A 1 92 ? -11.324 2.108 -0.607 1.00 87.06 92 GLU A CA 1
ATOM 701 C C . GLU A 1 92 ? -11.268 3.069 0.584 1.00 87.06 92 GLU A C 1
ATOM 703 O O . GLU A 1 92 ? -11.796 4.164 0.483 1.00 87.06 92 GLU A O 1
ATOM 708 N N . HIS A 1 93 ? -10.587 2.734 1.679 1.00 88.44 93 HIS A N 1
ATOM 709 C CA . HIS A 1 93 ? -10.545 3.556 2.883 1.00 88.44 93 HIS A CA 1
ATOM 710 C C . HIS A 1 93 ? -9.129 4.002 3.231 1.00 88.44 93 HIS A C 1
ATOM 712 O O . HIS A 1 93 ? -8.173 3.220 3.249 1.00 88.44 93 HIS A O 1
ATOM 718 N N . ILE A 1 94 ? -9.016 5.284 3.571 1.00 88.56 94 ILE A N 1
ATOM 719 C CA . ILE A 1 94 ? -7.784 5.913 4.037 1.00 88.56 94 ILE A CA 1
ATOM 720 C C . ILE A 1 94 ? -7.986 6.367 5.474 1.00 88.56 94 ILE A C 1
ATOM 722 O O . ILE A 1 94 ? -8.934 7.091 5.773 1.00 88.56 94 ILE A O 1
ATOM 726 N N . TYR A 1 95 ? -7.056 5.988 6.343 1.00 88.00 95 TYR A N 1
ATOM 727 C CA . TYR A 1 95 ? -6.890 6.621 7.642 1.00 88.00 95 TYR A CA 1
ATOM 728 C C . TYR A 1 95 ? -6.091 7.910 7.464 1.00 88.00 95 TYR A C 1
ATOM 730 O O . T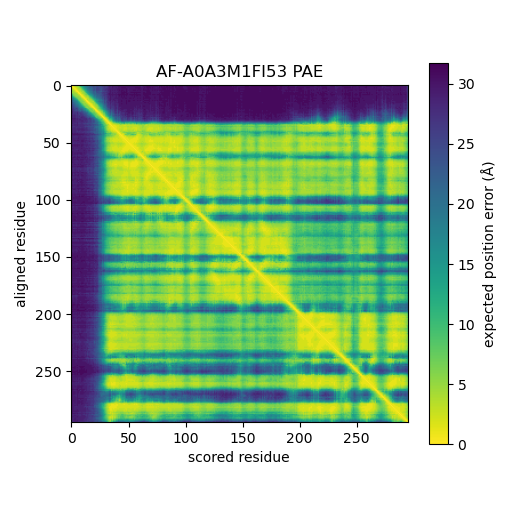YR A 1 95 ? -4.998 7.877 6.896 1.00 88.00 95 TYR A O 1
ATOM 738 N N . CYS A 1 96 ? -6.620 9.023 7.962 1.00 86.12 96 CYS A N 1
ATOM 739 C CA . CYS A 1 96 ? -6.033 10.352 7.881 1.00 86.12 96 CYS A CA 1
ATOM 740 C C . CYS A 1 96 ? -5.837 10.955 9.271 1.00 86.12 96 CYS A C 1
ATOM 742 O O . CYS A 1 96 ? -6.646 10.769 10.177 1.00 86.12 96 CYS A O 1
ATOM 744 N N . TYR A 1 97 ? -4.772 11.735 9.404 1.00 80.44 97 TYR A N 1
ATOM 745 C CA . TYR A 1 97 ? -4.474 12.533 10.583 1.00 80.44 97 TYR A CA 1
ATOM 746 C C . TYR A 1 97 ? -3.901 13.884 10.145 1.00 80.44 97 TYR A C 1
ATOM 748 O O . TYR A 1 97 ? -2.966 13.924 9.330 1.00 80.44 97 TYR A O 1
ATOM 756 N N . ASP A 1 98 ? -4.448 14.990 10.654 1.00 75.62 98 ASP A N 1
ATOM 757 C CA . ASP A 1 98 ? -3.920 16.328 10.382 1.00 75.62 98 ASP A CA 1
ATOM 758 C C . ASP A 1 98 ? -2.962 16.794 11.482 1.00 75.62 98 ASP A C 1
ATOM 760 O O . ASP A 1 98 ? -3.205 16.606 12.668 1.00 75.62 98 ASP A O 1
ATOM 764 N N . PHE A 1 99 ? -1.857 17.417 11.077 1.00 65.31 99 PHE A N 1
ATOM 765 C CA . PHE A 1 99 ? -0.837 17.950 11.981 1.00 65.31 99 PHE A CA 1
ATOM 766 C C . PHE A 1 99 ? -0.783 19.485 11.962 1.00 65.31 99 PHE A C 1
ATOM 768 O O . PHE A 1 99 ? -0.007 20.067 12.720 1.00 65.31 99 PHE A O 1
ATOM 775 N N . TYR A 1 100 ? -1.530 20.150 11.069 1.00 59.81 100 TYR A N 1
ATOM 776 C CA . TYR A 1 100 ? -1.326 21.576 10.789 1.00 59.81 100 TYR A CA 1
ATOM 777 C C . TYR A 1 100 ? -2.361 22.525 11.397 1.00 59.81 100 TYR A C 1
ATOM 779 O O . TYR A 1 100 ? -1.996 23.680 11.609 1.00 59.81 100 TYR A O 1
ATOM 787 N N . ASP A 1 101 ? -3.580 22.076 11.714 1.00 55.88 101 ASP A N 1
ATOM 788 C CA . ASP A 1 101 ? -4.670 22.984 12.128 1.00 55.88 101 ASP A CA 1
ATOM 789 C C . ASP A 1 101 ? -4.961 23.009 13.642 1.00 55.88 101 ASP A C 1
ATOM 791 O O . ASP A 1 101 ? -5.944 23.587 14.087 1.00 55.88 101 ASP A O 1
ATOM 795 N N . GLY A 1 102 ? -4.088 22.426 14.470 1.00 54.53 102 GLY A N 1
ATOM 796 C CA . GLY A 1 102 ? -4.179 22.510 15.937 1.00 54.53 102 GLY A CA 1
ATOM 797 C C . GLY A 1 102 ? -5.265 21.642 16.588 1.00 54.53 102 GLY A C 1
ATOM 798 O O . GLY A 1 102 ? -5.109 21.302 17.760 1.00 54.53 102 GLY A O 1
ATOM 799 N N . ASP A 1 103 ? -6.279 21.221 15.829 1.00 55.62 103 ASP A N 1
ATOM 800 C CA . ASP A 1 103 ? -7.274 20.222 16.223 1.00 55.62 103 ASP A CA 1
ATOM 801 C C . ASP A 1 103 ? -6.863 18.838 15.684 1.00 55.62 103 ASP A C 1
ATOM 803 O O . ASP A 1 103 ? -6.852 18.568 14.482 1.00 55.62 103 ASP A O 1
ATOM 807 N N . TYR A 1 104 ? -6.439 17.968 16.602 1.00 66.25 104 TYR A N 1
ATOM 808 C CA . TYR A 1 104 ? -5.731 16.708 16.339 1.00 66.25 104 TYR A CA 1
ATOM 809 C C . TYR A 1 104 ? -6.665 15.508 16.110 1.00 66.25 104 TYR A C 1
ATOM 811 O O . TYR A 1 104 ? -6.480 14.461 16.730 1.00 66.25 104 TYR A O 1
ATOM 819 N N . GLU A 1 105 ? -7.682 15.628 15.257 1.00 76.19 105 GLU A N 1
ATOM 820 C CA . GLU A 1 105 ? -8.690 14.567 15.130 1.00 76.19 105 GLU A CA 1
ATOM 821 C C . GLU A 1 105 ? -8.394 13.605 13.962 1.00 76.19 105 GLU A C 1
ATOM 823 O O . GLU A 1 105 ? -8.406 14.021 12.797 1.00 76.19 105 GLU A O 1
ATOM 828 N N . PRO A 1 106 ? -8.124 12.310 14.229 1.00 84.12 106 PRO A N 1
ATOM 829 C CA . PRO A 1 106 ? -8.012 11.313 13.175 1.00 84.12 106 PRO A CA 1
ATOM 830 C C . PRO A 1 106 ? -9.389 11.031 12.552 1.00 84.12 106 PRO A C 1
ATOM 832 O O . PRO A 1 106 ? -10.417 10.997 13.231 1.00 84.12 106 PRO A O 1
ATOM 835 N N . PHE A 1 107 ? -9.419 10.787 11.245 1.00 87.25 107 PHE A N 1
ATOM 836 C CA . PHE A 1 107 ? -10.648 10.466 10.517 1.00 87.25 107 PHE A CA 1
ATOM 837 C C . PHE A 1 107 ? -10.390 9.455 9.402 1.00 87.25 107 PHE A C 1
ATOM 839 O O . PHE A 1 107 ? -9.260 9.269 8.948 1.00 87.25 107 PHE A O 1
ATOM 846 N N . ILE A 1 108 ? -11.457 8.806 8.945 1.00 88.12 108 ILE A N 1
ATOM 847 C CA . ILE A 1 108 ? -11.433 7.901 7.798 1.00 88.12 108 ILE A CA 1
ATOM 848 C C . ILE A 1 108 ? -12.106 8.571 6.611 1.00 88.12 108 ILE A C 1
ATOM 850 O O . ILE A 1 108 ? -13.136 9.231 6.751 1.00 88.12 108 ILE A O 1
ATOM 854 N N . VAL A 1 109 ? -11.520 8.390 5.434 1.00 88.12 109 VAL A N 1
ATOM 855 C CA . VAL A 1 109 ? -12.086 8.835 4.162 1.00 88.12 109 VAL A CA 1
ATOM 856 C C . VAL A 1 109 ? -12.361 7.626 3.292 1.00 88.12 109 VAL A C 1
ATOM 858 O O . VAL A 1 109 ? -11.454 6.828 3.053 1.00 88.12 109 VAL A O 1
ATOM 861 N N . ALA A 1 110 ? -13.593 7.527 2.797 1.00 86.94 110 ALA A N 1
ATOM 862 C CA . ALA A 1 110 ? -13.928 6.629 1.702 1.00 86.94 110 ALA A CA 1
ATOM 863 C C . ALA A 1 110 ? -13.499 7.268 0.373 1.00 86.94 110 ALA A C 1
ATOM 865 O O . ALA A 1 110 ? -13.834 8.414 0.071 1.00 86.94 110 ALA A O 1
ATOM 866 N N . VAL A 1 111 ? -12.734 6.528 -0.416 1.00 82.62 111 VAL A N 1
ATOM 867 C CA . VAL A 1 111 ? -12.187 6.928 -1.706 1.00 82.62 111 VAL A CA 1
ATOM 868 C C . VAL A 1 111 ? -13.135 6.465 -2.797 1.00 82.62 111 VAL A C 1
ATOM 870 O O . VAL A 1 111 ? -13.003 5.368 -3.338 1.00 82.62 111 VAL A O 1
ATOM 873 N N . ASP A 1 112 ? -14.072 7.334 -3.153 1.00 78.44 112 ASP A N 1
ATOM 874 C CA . ASP A 1 112 ? -14.924 7.128 -4.317 1.00 78.44 112 ASP A CA 1
ATOM 875 C C . ASP A 1 112 ? -14.337 7.858 -5.531 1.00 78.44 112 ASP A C 1
ATOM 877 O O . ASP A 1 112 ? -14.383 9.083 -5.637 1.00 78.44 112 ASP A O 1
ATOM 881 N N . VAL A 1 113 ? -13.787 7.095 -6.475 1.00 69.44 113 VAL A N 1
ATOM 882 C CA . VAL A 1 113 ? -13.205 7.620 -7.722 1.00 69.44 113 VAL A CA 1
ATOM 883 C C . VAL A 1 113 ? -14.233 8.240 -8.676 1.00 69.44 113 VAL A C 1
ATOM 885 O O . VAL A 1 113 ? -13.845 8.940 -9.612 1.00 69.44 113 VAL A O 1
ATOM 888 N N . SER A 1 114 ? -15.529 8.019 -8.440 1.00 68.06 114 SER A N 1
ATOM 889 C CA . SER A 1 114 ? -16.616 8.680 -9.168 1.00 68.06 114 SER A CA 1
ATOM 890 C C . SER A 1 114 ? -17.007 10.041 -8.579 1.00 68.06 114 SER A C 1
ATOM 892 O O . SER A 1 114 ? -17.698 10.818 -9.241 1.00 68.06 114 SER A O 1
ATOM 894 N N . SER A 1 115 ? -16.544 10.350 -7.365 1.00 60.09 115 SER A N 1
ATOM 895 C CA . SER A 1 115 ? -16.846 11.599 -6.670 1.00 60.09 115 SER A CA 1
ATOM 896 C C . SER A 1 115 ? -15.874 12.726 -7.045 1.00 60.09 115 SER A C 1
ATOM 898 O O . SER A 1 115 ? -14.718 12.498 -7.415 1.00 60.09 115 SER A O 1
ATOM 900 N N . ASN A 1 116 ? -16.346 13.973 -6.969 1.00 60.28 116 ASN A N 1
ATOM 901 C CA . ASN A 1 116 ? -15.470 15.134 -7.105 1.00 60.28 116 ASN A CA 1
ATOM 902 C C . ASN A 1 116 ? -14.547 15.230 -5.883 1.00 60.28 116 ASN A C 1
ATOM 904 O O . ASN A 1 116 ? -14.979 15.020 -4.752 1.00 60.28 116 ASN A O 1
ATOM 908 N N . ALA A 1 117 ? -13.293 15.634 -6.107 1.00 56.84 117 ALA A N 1
ATOM 909 C CA . ALA A 1 117 ? -12.250 15.717 -5.078 1.00 56.84 117 ALA A CA 1
ATOM 910 C C . ALA A 1 117 ? -12.596 16.604 -3.860 1.00 56.84 117 ALA A C 1
ATOM 912 O O . ALA A 1 117 ? -11.930 16.514 -2.834 1.00 56.84 117 ALA A O 1
ATOM 913 N N . ASP A 1 118 ? -13.617 17.458 -3.954 1.00 58.06 118 ASP A N 1
ATOM 914 C CA . ASP A 1 118 ? -14.040 18.348 -2.870 1.00 58.06 118 ASP A CA 1
ATOM 915 C C . ASP A 1 118 ? -15.118 17.751 -1.937 1.00 58.06 118 ASP A C 1
ATOM 917 O O . ASP A 1 118 ? -15.371 18.339 -0.887 1.00 58.06 118 ASP A O 1
ATOM 921 N N . ASP A 1 119 ? -15.696 16.583 -2.256 1.00 64.69 119 ASP A N 1
ATOM 922 C CA . ASP A 1 119 ? -16.874 16.016 -1.565 1.00 64.69 119 ASP A CA 1
ATOM 923 C C . ASP A 1 119 ? -16.587 14.740 -0.751 1.00 64.69 119 ASP A C 1
ATOM 925 O O . ASP A 1 119 ? -17.500 13.986 -0.404 1.00 64.69 119 ASP A O 1
ATOM 929 N N . PHE A 1 120 ? -15.322 14.472 -0.417 1.00 74.31 120 PHE A N 1
ATOM 930 C CA . PHE A 1 120 ? -14.977 13.295 0.379 1.00 74.31 120 PHE A CA 1
ATOM 931 C C . PHE A 1 120 ? -15.740 13.259 1.709 1.00 74.31 120 PHE A C 1
ATOM 933 O O . PHE A 1 120 ? -15.555 14.117 2.578 1.00 74.31 120 PHE A O 1
ATOM 940 N N . GLN A 1 121 ? -16.559 12.220 1.894 1.00 78.88 121 GLN A N 1
ATOM 941 C CA . GLN A 1 121 ? -17.230 11.973 3.163 1.00 78.88 121 GLN A CA 1
ATOM 942 C C . GLN A 1 121 ? -16.202 11.539 4.208 1.00 78.88 121 GLN A C 1
ATOM 944 O O . GLN A 1 121 ? -15.560 10.492 4.088 1.00 78.88 121 GLN A O 1
ATOM 949 N N . LYS A 1 122 ? -16.049 12.368 5.243 1.00 84.94 122 LYS A N 1
ATOM 950 C CA . LYS A 1 122 ? -15.193 12.085 6.394 1.00 84.94 122 LYS A CA 1
ATOM 951 C C . LYS A 1 122 ? -16.002 11.369 7.463 1.00 84.94 122 LYS A C 1
ATOM 953 O O . LYS A 1 122 ? -17.006 11.893 7.942 1.00 84.94 122 LYS A O 1
ATOM 958 N N . SER A 1 123 ? -15.531 10.199 7.862 1.00 86.56 123 SER A N 1
ATOM 959 C CA . SER A 1 123 ? -16.022 9.493 9.038 1.00 86.56 123 SER A CA 1
ATOM 960 C C . SER A 1 123 ? -15.119 9.810 10.221 1.00 86.56 123 SER A C 1
ATOM 962 O O . SER A 1 123 ? -13.931 9.485 10.202 1.00 86.56 123 SER A O 1
ATOM 964 N N . LEU A 1 124 ? -15.670 10.465 11.240 1.00 86.06 124 LEU A N 1
ATOM 965 C CA . LEU A 1 124 ? -14.926 10.777 12.458 1.00 86.06 124 LEU A CA 1
ATOM 966 C C . LEU A 1 124 ? -14.636 9.500 13.242 1.00 86.06 124 LEU A C 1
ATOM 968 O O . LEU A 1 124 ? -15.486 8.610 13.344 1.00 86.06 124 LEU A O 1
ATOM 972 N N . ILE A 1 125 ? -13.436 9.431 13.808 1.00 87.88 125 ILE A N 1
ATOM 973 C CA . ILE A 1 125 ? -13.030 8.333 14.674 1.00 87.88 125 ILE A CA 1
ATOM 974 C C . ILE A 1 125 ? -13.267 8.759 16.115 1.00 87.88 125 ILE A C 1
ATOM 976 O O . ILE A 1 125 ? -12.838 9.827 16.545 1.00 87.88 125 ILE A O 1
ATOM 980 N N . LYS A 1 126 ? -13.963 7.917 16.876 1.00 88.62 126 LYS A N 1
ATOM 981 C CA . LYS A 1 126 ? -14.207 8.165 18.291 1.00 88.62 126 LYS A CA 1
ATOM 982 C C . LYS A 1 126 ? -13.022 7.673 19.112 1.00 88.62 126 LYS A C 1
ATOM 984 O O . LYS A 1 126 ? -12.750 6.474 19.149 1.00 88.62 126 LYS A O 1
ATOM 989 N N . GLU A 1 127 ? -12.354 8.579 19.809 1.00 87.12 127 GLU A N 1
ATOM 990 C CA . GLU A 1 127 ? -11.322 8.200 20.772 1.00 87.12 127 GLU A CA 1
ATOM 991 C C . GLU A 1 127 ? -11.956 7.625 22.049 1.00 87.12 127 GLU A C 1
ATOM 993 O O . GLU A 1 127 ? -12.923 8.177 22.586 1.00 87.12 127 GLU A O 1
ATOM 998 N N . ILE A 1 128 ? -11.429 6.493 22.517 1.00 89.62 128 ILE A N 1
ATOM 999 C CA . ILE A 1 128 ? -11.800 5.850 23.782 1.00 89.62 128 ILE A CA 1
ATOM 1000 C C . ILE A 1 128 ? -10.544 5.328 24.480 1.00 89.62 128 ILE A C 1
ATOM 1002 O O . ILE A 1 128 ? -9.628 4.832 23.827 1.00 89.62 128 ILE A O 1
ATOM 1006 N N . THR A 1 129 ? -10.496 5.389 25.811 1.00 88.44 129 THR A N 1
ATOM 1007 C CA . THR A 1 129 ? -9.405 4.747 26.558 1.00 88.44 129 THR A CA 1
ATOM 1008 C C . THR A 1 129 ? -9.796 3.329 26.960 1.00 88.44 129 THR A C 1
ATOM 1010 O O . THR A 1 129 ? -10.958 3.060 27.272 1.00 88.44 129 THR A O 1
ATOM 1013 N N . ALA A 1 130 ? -8.827 2.412 26.987 1.00 85.81 130 ALA A N 1
ATOM 1014 C CA . ALA A 1 130 ? -9.060 1.008 27.343 1.00 85.81 130 ALA A CA 1
ATOM 1015 C C . ALA A 1 130 ? -9.712 0.822 28.730 1.00 85.81 130 ALA A C 1
ATOM 1017 O O . ALA A 1 130 ? -10.444 -0.135 28.944 1.00 85.81 130 ALA A O 1
ATOM 1018 N N . GLU A 1 131 ? -9.490 1.753 29.663 1.00 86.06 131 GLU A N 1
ATOM 1019 C CA . GLU A 1 131 ? -10.071 1.727 31.014 1.00 86.06 131 GLU A CA 1
ATOM 1020 C C . GLU A 1 131 ? -11.562 2.109 31.053 1.00 86.06 131 GLU A C 1
ATOM 1022 O O . GLU A 1 131 ? -12.254 1.817 32.027 1.00 86.06 131 GLU A O 1
ATOM 1027 N N . GLN A 1 132 ? -12.067 2.786 30.017 1.00 86.50 132 GLN A N 1
ATOM 1028 C CA . GLN A 1 132 ? -13.444 3.293 29.961 1.00 86.50 132 GLN A CA 1
ATOM 1029 C C . GLN A 1 132 ? -14.436 2.293 29.360 1.00 86.50 132 GLN A C 1
ATOM 1031 O O . GLN A 1 132 ? -15.642 2.555 29.360 1.00 86.50 132 GLN A O 1
ATOM 1036 N N . VAL A 1 133 ? -13.952 1.180 28.811 1.00 87.88 133 VAL A N 1
ATOM 1037 C CA . VAL A 1 133 ? -14.749 0.253 28.007 1.00 87.88 133 VAL A CA 1
ATOM 1038 C C . VAL A 1 133 ? -14.447 -1.199 28.352 1.00 87.88 133 VAL A C 1
ATOM 1040 O O . VAL A 1 133 ? -13.378 -1.537 28.847 1.00 87.88 133 VAL A O 1
ATOM 1043 N N . ASP A 1 134 ? -15.402 -2.070 28.044 1.00 90.38 134 ASP A N 1
ATOM 1044 C CA . ASP A 1 134 ? -15.176 -3.511 27.999 1.00 90.38 134 ASP A CA 1
ATOM 1045 C C . ASP A 1 134 ? -14.452 -3.844 26.686 1.00 90.38 134 ASP A C 1
ATOM 1047 O O . ASP A 1 134 ? -15.078 -3.967 25.627 1.00 90.38 134 ASP A O 1
ATOM 1051 N N . LEU A 1 135 ? -13.118 -3.865 26.744 1.00 89.50 135 LEU A N 1
ATOM 1052 C CA . LEU A 1 135 ? -12.273 -4.038 25.566 1.00 89.50 135 LEU A CA 1
ATOM 1053 C C . LEU A 1 135 ? -12.488 -5.406 24.911 1.00 89.50 135 LEU A C 1
ATOM 1055 O O . LEU A 1 135 ? -12.633 -5.456 23.694 1.00 89.50 135 LEU A O 1
ATOM 1059 N N . ASP A 1 136 ? -12.586 -6.482 25.692 1.00 89.25 136 ASP A N 1
ATOM 1060 C CA . ASP A 1 136 ? -12.785 -7.840 25.168 1.00 89.25 136 ASP A CA 1
ATOM 1061 C C . ASP A 1 136 ? -14.072 -7.915 24.339 1.00 89.25 136 ASP A C 1
ATOM 1063 O O . ASP A 1 136 ? -14.068 -8.372 23.194 1.00 89.25 136 ASP A O 1
ATOM 1067 N N . LYS A 1 137 ? -15.163 -7.339 24.857 1.00 89.56 137 LYS A N 1
ATOM 1068 C CA . LYS A 1 137 ? -16.431 -7.259 24.128 1.00 89.56 137 LYS A CA 1
ATOM 1069 C C . LYS A 1 137 ? -16.326 -6.442 22.837 1.00 89.56 137 LYS A C 1
ATOM 1071 O O . LYS A 1 137 ? -16.951 -6.797 21.839 1.00 89.56 137 LYS A O 1
ATOM 1076 N N . LEU A 1 138 ? -15.574 -5.339 22.838 1.00 90.00 138 LEU A N 1
ATOM 1077 C CA . LEU A 1 138 ? -15.355 -4.547 21.622 1.00 90.00 138 LEU A CA 1
ATOM 1078 C C . LEU A 1 138 ? -14.545 -5.322 20.578 1.00 90.00 138 LEU A C 1
ATOM 1080 O O . LEU A 1 138 ? -14.860 -5.238 19.393 1.00 90.00 138 LEU A O 1
ATOM 1084 N N . LEU A 1 139 ? -13.540 -6.091 21.003 1.00 90.88 139 LEU A N 1
ATOM 1085 C CA . LEU A 1 139 ? -12.723 -6.918 20.113 1.00 90.88 139 LEU A CA 1
ATOM 1086 C C . LEU A 1 139 ? -13.521 -8.065 19.492 1.00 90.88 139 LEU A C 1
ATOM 1088 O O . LEU A 1 139 ? -13.330 -8.365 18.317 1.00 90.88 139 LEU A O 1
ATOM 1092 N N . GLU A 1 140 ? -14.441 -8.674 20.243 1.00 89.56 140 GLU A N 1
ATOM 1093 C CA . GLU A 1 140 ? -15.359 -9.695 19.720 1.00 89.56 140 GLU A CA 1
ATOM 1094 C C . GLU A 1 140 ? -16.337 -9.140 18.674 1.00 89.56 140 GLU A C 1
ATOM 1096 O O . GLU A 1 140 ? -16.757 -9.860 17.768 1.00 89.56 140 GLU A O 1
ATOM 1101 N N . GLN A 1 141 ? -16.710 -7.864 18.792 1.00 90.12 141 GLN A N 1
ATOM 1102 C CA . GLN A 1 141 ? -17.624 -7.187 17.867 1.00 90.12 141 GLN A CA 1
ATOM 1103 C C . GLN A 1 141 ? -16.915 -6.553 16.667 1.00 90.12 141 GLN A C 1
ATOM 1105 O O . GLN A 1 141 ? -17.567 -6.204 15.680 1.00 90.12 141 GLN A O 1
ATOM 1110 N N . ALA A 1 142 ? -15.599 -6.364 16.750 1.00 90.25 142 ALA A N 1
ATOM 1111 C CA . ALA A 1 142 ? -14.828 -5.727 15.701 1.00 90.25 142 ALA A CA 1
ATOM 1112 C C . ALA A 1 142 ? -14.831 -6.592 14.437 1.00 90.25 142 ALA A C 1
ATOM 1114 O O . ALA A 1 142 ? -14.447 -7.761 14.447 1.00 90.25 142 ALA A O 1
ATOM 1115 N N . LYS A 1 143 ? -15.216 -5.984 13.315 1.00 89.38 143 LYS A N 1
ATOM 1116 C CA . LYS A 1 143 ? -15.079 -6.607 11.998 1.00 89.38 143 LYS A CA 1
ATOM 1117 C C . LYS A 1 143 ? -13.618 -6.634 11.568 1.00 89.38 143 LYS A C 1
ATOM 1119 O O . LYS A 1 143 ? -13.159 -7.624 11.005 1.00 89.38 143 LYS A O 1
ATOM 1124 N N . VAL A 1 144 ? -12.913 -5.528 11.805 1.00 88.38 144 VAL A N 1
ATOM 1125 C CA . VAL A 1 144 ? -11.487 -5.390 11.503 1.00 88.38 144 VAL A CA 1
ATOM 1126 C C . VAL A 1 144 ? -10.789 -4.704 12.665 1.00 88.38 144 VAL A C 1
ATOM 1128 O O . VAL A 1 144 ? -11.297 -3.737 13.238 1.00 88.38 144 VAL A O 1
ATOM 1131 N N . ILE A 1 145 ? -9.603 -5.215 12.985 1.00 89.88 145 ILE A N 1
ATOM 1132 C CA . ILE A 1 145 ? -8.720 -4.678 14.010 1.00 89.88 145 ILE A CA 1
ATOM 1133 C C . ILE A 1 145 ? -7.436 -4.222 13.323 1.00 89.88 145 ILE A C 1
ATOM 1135 O O . ILE A 1 145 ? -6.738 -5.024 12.700 1.00 89.88 145 ILE A O 1
ATOM 1139 N N . TYR A 1 146 ? -7.108 -2.942 13.468 1.00 87.06 146 TYR A N 1
ATOM 1140 C CA . TYR A 1 146 ? -5.859 -2.366 12.995 1.00 87.06 146 TYR A CA 1
ATOM 1141 C C . TYR A 1 146 ? -4.976 -1.976 14.176 1.00 87.06 146 TYR A C 1
ATOM 1143 O O . TYR A 1 146 ? -5.367 -1.199 15.043 1.00 87.06 146 TYR A O 1
ATOM 1151 N N . ARG A 1 147 ? -3.739 -2.458 14.185 1.00 85.81 147 ARG A N 1
ATOM 1152 C CA . ARG A 1 147 ? -2.681 -1.988 15.079 1.00 85.81 147 ARG A CA 1
ATOM 1153 C C . ARG A 1 147 ? -1.968 -0.796 14.444 1.00 85.81 147 ARG A C 1
ATOM 1155 O O . ARG A 1 147 ? -1.493 -0.899 13.310 1.00 85.81 147 ARG A O 1
ATOM 1162 N N . LEU A 1 148 ? -1.825 0.305 15.179 1.00 79.31 148 LEU A N 1
ATOM 1163 C CA . LEU A 1 148 ? -1.107 1.492 14.704 1.00 79.31 148 LEU A CA 1
ATOM 1164 C C . LEU A 1 148 ? 0.382 1.377 15.062 1.00 79.31 148 LEU A C 1
ATOM 1166 O O . LEU A 1 148 ? 0.742 1.264 16.230 1.00 79.31 148 LEU A O 1
ATOM 1170 N N . SER A 1 149 ? 1.281 1.389 14.070 1.00 69.31 149 SER A N 1
ATOM 1171 C CA . SER A 1 149 ? 2.716 1.141 14.313 1.00 69.31 149 SER A CA 1
ATOM 1172 C C . SER A 1 149 ? 3.554 2.386 14.631 1.00 69.31 149 SER A C 1
ATOM 1174 O O . SER A 1 149 ? 4.763 2.267 14.834 1.00 69.31 149 SER A O 1
ATOM 1176 N N . ALA A 1 150 ? 2.967 3.584 14.578 1.00 57.28 150 ALA A N 1
ATOM 1177 C CA . ALA A 1 150 ? 3.709 4.849 14.605 1.00 57.28 150 ALA A CA 1
ATOM 1178 C C . ALA A 1 150 ? 3.615 5.620 15.929 1.00 57.28 150 ALA A C 1
ATOM 1180 O O . ALA A 1 150 ? 4.345 6.597 16.107 1.00 57.28 150 ALA A O 1
ATOM 1181 N N . SER A 1 151 ? 2.752 5.204 16.851 1.00 55.62 151 SER A N 1
ATOM 1182 C CA . SER A 1 151 ? 2.606 5.837 18.157 1.00 55.62 151 SER A CA 1
ATOM 1183 C C . SER A 1 151 ? 3.665 5.310 19.131 1.00 55.62 151 SER A C 1
ATOM 1185 O O . SER A 1 151 ? 4.038 4.137 19.134 1.00 55.62 151 SER A O 1
ATOM 1187 N N . THR A 1 152 ? 4.189 6.200 19.974 1.00 53.50 152 THR A N 1
ATOM 1188 C CA . THR A 1 152 ? 5.042 5.829 21.117 1.00 53.50 152 THR A CA 1
ATOM 1189 C C . THR A 1 152 ? 4.278 5.019 22.168 1.00 53.50 152 THR A C 1
ATOM 1191 O O . THR A 1 152 ? 4.900 4.424 23.046 1.00 53.50 152 THR A O 1
ATOM 1194 N N . GLN A 1 153 ? 2.948 4.988 22.065 1.00 58.25 153 GLN A N 1
ATOM 1195 C CA . GLN A 1 153 ? 2.039 4.168 22.852 1.00 58.25 153 GLN A CA 1
ATOM 1196 C C . GLN A 1 153 ? 1.370 3.121 21.953 1.00 58.25 153 GLN A C 1
ATOM 1198 O O . GLN A 1 153 ? 1.117 3.404 20.787 1.00 58.25 153 GLN A O 1
ATOM 1203 N N . PRO A 1 154 ? 1.132 1.896 22.433 1.00 59.31 154 PRO A N 1
ATOM 1204 C CA . PRO A 1 154 ? 0.444 0.878 21.655 1.00 59.31 154 PRO A CA 1
ATOM 1205 C C . PRO A 1 154 ? -1.037 1.248 21.482 1.00 59.31 154 PRO A C 1
ATOM 1207 O O . PRO A 1 154 ? -1.837 1.082 22.399 1.00 59.31 154 PRO A O 1
ATOM 1210 N N . ASP A 1 155 ? -1.382 1.707 20.283 1.00 80.75 155 ASP A N 1
ATOM 1211 C CA . ASP A 1 155 ? -2.736 2.124 19.931 1.00 80.75 155 ASP A CA 1
ATOM 1212 C C . ASP A 1 155 ? -3.349 1.176 18.902 1.00 80.75 155 ASP A C 1
ATOM 1214 O O . ASP A 1 155 ? -2.653 0.519 18.111 1.00 80.75 155 ASP A O 1
ATOM 1218 N N . MET A 1 156 ? -4.677 1.147 18.874 1.00 83.69 156 MET A N 1
ATOM 1219 C CA . MET A 1 156 ? -5.427 0.373 17.898 1.00 83.69 156 MET A CA 1
ATOM 1220 C C . MET A 1 156 ? -6.632 1.132 17.356 1.00 83.69 156 MET A C 1
ATOM 1222 O O . MET A 1 156 ? -7.256 1.930 18.050 1.00 83.69 156 MET A O 1
ATOM 1226 N N . LEU A 1 157 ? -6.967 0.843 16.105 1.00 82.56 157 LEU A N 1
ATOM 1227 C CA . LEU A 1 157 ? -8.170 1.297 15.433 1.00 82.56 157 LEU A CA 1
ATOM 1228 C C . LEU A 1 157 ? -9.100 0.095 15.240 1.00 82.56 157 LEU A C 1
ATOM 1230 O O . LEU A 1 157 ? -8.710 -0.921 14.663 1.00 82.56 157 LEU A O 1
ATOM 1234 N N . LEU A 1 158 ? -10.331 0.220 15.720 1.00 83.75 158 LEU A N 1
ATOM 1235 C CA . LEU A 1 158 ? -11.386 -0.775 15.581 1.00 83.75 158 LEU A CA 1
ATOM 1236 C C . LEU A 1 158 ? -12.434 -0.281 14.589 1.00 83.75 158 LEU A C 1
ATOM 1238 O O . LEU A 1 158 ? -12.911 0.850 14.707 1.00 83.75 158 LEU A O 1
ATOM 1242 N N . ILE A 1 159 ? -12.820 -1.152 13.658 1.00 84.19 159 ILE A N 1
ATOM 1243 C CA . ILE A 1 159 ? -13.985 -0.945 12.796 1.00 84.19 159 ILE A CA 1
ATOM 1244 C C . ILE A 1 159 ? -15.069 -1.928 13.222 1.00 84.19 159 ILE A C 1
ATOM 1246 O O . ILE A 1 159 ? -14.894 -3.145 13.116 1.00 84.19 159 ILE A O 1
ATOM 1250 N N . LEU A 1 160 ? -16.186 -1.394 13.706 1.00 83.25 160 LEU A N 1
ATOM 1251 C CA . LEU A 1 160 ? -17.371 -2.162 14.067 1.00 83.25 160 LEU A CA 1
ATOM 1252 C C . LEU A 1 160 ? -18.443 -1.894 13.016 1.00 83.25 160 LEU A C 1
ATOM 1254 O O . LEU A 1 160 ? -18.876 -0.755 12.855 1.00 83.25 160 LEU A O 1
ATOM 1258 N N . ASP A 1 161 ? -18.901 -2.934 12.328 1.00 77.62 161 ASP A N 1
ATOM 1259 C CA . ASP A 1 161 ? -20.087 -2.818 11.484 1.00 77.62 161 ASP A CA 1
ATOM 1260 C C . ASP A 1 161 ? -21.325 -3.038 12.350 1.00 77.62 161 ASP A C 1
ATOM 1262 O O . ASP A 1 161 ? -21.514 -4.101 12.941 1.00 77.62 161 ASP A O 1
ATOM 1266 N N . THR A 1 162 ? -22.175 -2.021 12.431 1.00 70.75 162 THR A N 1
ATOM 1267 C CA . THR A 1 162 ? -23.511 -2.152 13.017 1.00 70.75 162 THR A CA 1
ATOM 1268 C C . THR A 1 162 ? -24.539 -2.337 11.907 1.00 70.75 162 THR A C 1
ATOM 1270 O O . THR A 1 162 ? -24.255 -2.077 10.740 1.00 70.75 162 THR A O 1
ATOM 1273 N N . GLU A 1 163 ? -25.767 -2.723 12.260 1.00 67.56 163 GLU A N 1
ATOM 1274 C CA . GLU A 1 163 ? -26.866 -2.876 11.291 1.00 67.56 163 GLU A CA 1
ATOM 1275 C C . GLU A 1 163 ? -27.131 -1.608 10.456 1.00 67.56 163 GLU A C 1
ATOM 1277 O O . GLU A 1 163 ? -27.686 -1.705 9.365 1.00 67.56 163 GLU A O 1
ATOM 1282 N N . ASN A 1 164 ? -26.727 -0.427 10.946 1.00 66.94 164 ASN A N 1
ATOM 1283 C CA . ASN A 1 164 ? -27.063 0.861 10.338 1.00 66.94 164 ASN A CA 1
ATOM 1284 C C . ASN A 1 164 ? -25.855 1.658 9.816 1.00 66.94 164 ASN A C 1
ATOM 1286 O O . ASN A 1 164 ? -26.047 2.536 8.977 1.00 66.94 164 ASN A O 1
ATOM 1290 N N . ALA A 1 165 ? -24.640 1.407 10.317 1.00 75.75 165 ALA A N 1
ATOM 1291 C CA . ALA A 1 165 ? -23.420 2.115 9.911 1.00 75.75 165 ALA A CA 1
ATOM 1292 C C . ALA A 1 165 ? -22.148 1.449 10.459 1.00 75.75 165 ALA A C 1
ATOM 1294 O O . ALA A 1 165 ? -22.183 0.787 11.501 1.00 75.75 165 ALA A O 1
ATOM 1295 N N . SER A 1 166 ? -21.009 1.710 9.820 1.00 83.12 166 SER A N 1
ATOM 1296 C CA . SER A 1 166 ? -19.700 1.433 10.412 1.00 83.12 166 SER A CA 1
ATOM 1297 C C . SER A 1 166 ? -19.364 2.484 11.475 1.00 83.12 166 SER A C 1
ATOM 1299 O O . SER A 1 166 ? -19.560 3.685 11.276 1.00 83.12 166 SER A O 1
ATOM 1301 N N . GLN A 1 167 ? -18.869 2.025 12.620 1.00 87.69 167 GLN A N 1
ATOM 1302 C CA . GLN A 1 167 ? -18.358 2.845 13.712 1.00 87.69 167 GLN A CA 1
ATOM 1303 C C . GLN A 1 167 ? -16.852 2.638 13.838 1.00 87.69 167 GLN A C 1
ATOM 1305 O O . GLN A 1 167 ? -16.360 1.511 13.762 1.00 87.69 167 GLN A O 1
ATOM 1310 N N . TYR A 1 168 ? -16.132 3.733 14.062 1.00 90.06 168 TYR A N 1
ATOM 1311 C CA . TYR A 1 168 ? -14.675 3.746 14.090 1.00 90.06 168 TYR A CA 1
ATOM 1312 C C . TYR A 1 168 ? -14.196 4.201 15.461 1.00 90.06 168 TYR A C 1
ATOM 1314 O O . TYR A 1 168 ? -14.573 5.284 15.915 1.00 90.06 168 TYR A O 1
ATOM 1322 N N . TYR A 1 169 ? -13.360 3.392 16.108 1.00 89.56 169 TYR A N 1
ATOM 1323 C CA . TYR A 1 169 ? -12.824 3.698 17.432 1.00 89.56 169 TYR A CA 1
ATOM 1324 C C . TYR A 1 169 ? -11.306 3.674 17.432 1.00 89.56 169 TYR A C 1
ATOM 1326 O O . TYR A 1 169 ? -10.709 2.675 17.043 1.00 89.56 169 TYR A O 1
ATOM 1334 N N . HIS A 1 170 ? -10.686 4.740 17.926 1.00 88.94 170 HIS A N 1
ATOM 1335 C CA . HIS A 1 170 ? -9.267 4.747 18.270 1.00 88.94 170 HIS A CA 1
ATOM 1336 C C . HIS A 1 170 ? -9.165 4.440 19.758 1.00 88.94 170 HIS A C 1
ATOM 1338 O O . HIS A 1 170 ? -9.563 5.251 20.593 1.00 88.94 170 HIS A O 1
ATOM 1344 N N . VAL A 1 171 ? -8.688 3.240 20.081 1.00 89.06 171 VAL A N 1
ATOM 1345 C CA . VAL A 1 171 ? -8.481 2.811 21.463 1.00 89.06 171 VAL A CA 1
ATOM 1346 C C . VAL A 1 171 ? -7.055 3.139 21.877 1.00 89.06 171 VAL A C 1
ATOM 1348 O O . VAL A 1 171 ? -6.096 2.649 21.271 1.00 89.06 171 VAL A O 1
ATOM 1351 N N . THR A 1 172 ? -6.929 3.957 22.916 1.00 87.62 172 THR A N 1
ATOM 1352 C CA . THR A 1 172 ? -5.652 4.382 23.499 1.00 87.62 172 THR A CA 1
ATOM 1353 C C . THR A 1 172 ? -5.459 3.785 24.894 1.00 87.62 172 THR A C 1
ATOM 1355 O O . THR A 1 172 ? -6.394 3.277 25.525 1.00 87.62 172 THR A O 1
ATOM 1358 N N . GLY A 1 173 ? -4.219 3.813 25.392 1.00 84.44 173 GLY A N 1
ATOM 1359 C CA . GLY A 1 173 ? -3.901 3.355 26.750 1.00 84.44 173 GLY A CA 1
ATOM 1360 C C . GLY A 1 173 ? -3.994 1.837 26.953 1.00 84.44 173 GLY A C 1
ATOM 1361 O O . GLY A 1 173 ? -4.187 1.381 28.079 1.00 84.44 173 GLY A O 1
ATOM 1362 N N . VAL A 1 174 ? -3.866 1.038 25.887 1.00 85.44 174 VAL A N 1
ATOM 1363 C CA . VAL A 1 174 ? -3.904 -0.429 25.984 1.00 85.44 174 VAL A CA 1
ATOM 1364 C C . VAL A 1 174 ? -2.577 -0.954 26.535 1.00 85.44 174 VAL A C 1
ATOM 1366 O O . VAL A 1 174 ? -1.573 -1.062 25.827 1.00 85.44 174 VAL A O 1
ATOM 1369 N N . ASN A 1 175 ? -2.556 -1.325 27.813 1.00 82.44 175 ASN A N 1
ATOM 1370 C CA . ASN A 1 175 ? -1.390 -1.976 28.403 1.00 82.44 175 ASN A CA 1
ATOM 1371 C C . ASN A 1 175 ? -1.194 -3.372 27.793 1.00 82.44 175 ASN A C 1
ATOM 1373 O O . ASN A 1 175 ? -2.108 -4.188 27.790 1.00 82.44 175 ASN A O 1
ATOM 1377 N N . ASN A 1 176 ? 0.023 -3.659 27.321 1.00 85.06 176 ASN A N 1
ATOM 1378 C CA . ASN A 1 176 ? 0.396 -4.954 26.741 1.00 85.06 176 ASN A CA 1
ATOM 1379 C C . ASN A 1 176 ? -0.481 -5.391 25.545 1.00 85.06 176 ASN A C 1
ATOM 1381 O O . ASN A 1 176 ? -0.978 -6.515 25.499 1.00 85.06 176 ASN A O 1
ATOM 1385 N N . LEU A 1 177 ? -0.649 -4.501 24.558 1.00 85.31 177 LEU A N 1
ATOM 1386 C CA . LEU A 1 177 ? -1.460 -4.735 23.353 1.00 85.31 177 LEU A CA 1
ATOM 1387 C C . LEU A 1 177 ? -1.147 -6.055 22.625 1.00 85.31 177 LEU A C 1
ATOM 1389 O O . LEU A 1 177 ? -2.058 -6.679 22.094 1.00 85.31 177 LEU A O 1
ATOM 1393 N N . ASP A 1 178 ? 0.112 -6.507 22.618 1.00 85.50 178 ASP A N 1
ATOM 1394 C CA . ASP A 1 178 ? 0.483 -7.790 22.002 1.00 85.50 178 ASP A CA 1
ATOM 1395 C C . ASP A 1 178 ? -0.229 -8.981 22.665 1.00 85.50 178 ASP A C 1
ATOM 1397 O O . ASP A 1 178 ? -0.647 -9.902 21.970 1.00 85.50 178 ASP A O 1
ATOM 1401 N N . GLN A 1 179 ? -0.406 -8.946 23.990 1.00 87.75 179 GLN A N 1
ATOM 1402 C CA . GLN A 1 179 ? -1.135 -9.975 24.731 1.00 87.75 179 GLN A CA 1
ATOM 1403 C C . GLN A 1 179 ? -2.646 -9.874 24.489 1.00 87.75 179 GLN A C 1
ATOM 1405 O O . GLN A 1 179 ? -3.307 -10.890 24.299 1.00 87.75 179 GLN A O 1
ATOM 1410 N N . VAL A 1 180 ? -3.190 -8.654 24.458 1.00 88.44 180 VAL A N 1
ATOM 1411 C CA . VAL A 1 180 ? -4.617 -8.415 24.169 1.00 88.44 180 VAL A CA 1
ATOM 1412 C C . VAL A 1 180 ? -4.993 -8.952 22.785 1.00 88.44 180 VAL A C 1
ATOM 1414 O O . VAL A 1 180 ? -6.051 -9.544 22.606 1.00 88.44 180 VAL A O 1
ATOM 1417 N N . LEU A 1 181 ? -4.105 -8.795 21.803 1.00 89.06 181 LEU A N 1
ATOM 1418 C CA . LEU A 1 181 ? -4.342 -9.223 20.426 1.00 89.06 181 LEU A CA 1
ATOM 1419 C C . LEU A 1 181 ? -3.949 -10.679 20.135 1.00 89.06 181 LEU A C 1
ATOM 1421 O O . LEU A 1 181 ? -4.129 -11.118 19.003 1.00 89.06 181 LEU A O 1
ATOM 1425 N N . GLU A 1 182 ? -3.436 -11.441 21.107 1.00 89.44 182 GLU A N 1
ATOM 1426 C CA . GLU A 1 182 ? -2.895 -12.794 20.880 1.00 89.44 182 GLU A CA 1
ATOM 1427 C C . GLU A 1 182 ? -3.921 -13.750 20.245 1.00 89.44 182 GLU A C 1
ATOM 1429 O O . GLU A 1 182 ? -3.569 -14.577 19.404 1.00 89.44 182 GLU A O 1
ATOM 1434 N N . ASN A 1 183 ? -5.202 -13.583 20.590 1.00 88.56 183 ASN A N 1
ATOM 1435 C CA . ASN A 1 183 ? -6.304 -14.412 20.095 1.00 88.56 183 ASN A CA 1
ATOM 1436 C C . ASN A 1 183 ? -7.134 -13.750 18.983 1.00 88.56 183 ASN A C 1
ATOM 1438 O O . ASN A 1 183 ? -8.171 -14.286 18.591 1.00 88.56 183 ASN A O 1
ATOM 1442 N N . HIS A 1 184 ? -6.692 -12.605 18.459 1.00 87.56 184 HIS A N 1
ATOM 1443 C CA . HIS A 1 184 ? -7.424 -11.849 17.448 1.00 87.56 184 HIS A CA 1
ATOM 1444 C C . HIS A 1 184 ? -6.618 -11.727 16.156 1.00 87.56 184 HIS A C 1
ATOM 1446 O O . HIS A 1 184 ? -5.403 -11.539 16.158 1.00 87.56 184 HIS A O 1
ATOM 1452 N N . THR A 1 185 ? -7.308 -11.806 15.018 1.00 88.00 185 THR A N 1
ATOM 1453 C CA . THR A 1 185 ? -6.692 -11.462 13.732 1.00 88.00 185 THR A CA 1
ATOM 1454 C C . THR A 1 185 ? -6.681 -9.947 13.597 1.00 88.00 185 THR A C 1
ATOM 1456 O O . THR A 1 185 ? -7.721 -9.308 13.742 1.00 88.00 185 THR A O 1
ATOM 1459 N N . TYR A 1 186 ? -5.513 -9.375 13.320 1.00 86.25 186 TYR A N 1
ATOM 1460 C CA . TYR A 1 186 ? -5.354 -7.940 13.128 1.00 86.25 186 TYR A CA 1
ATOM 1461 C C . TYR A 1 186 ? -4.411 -7.641 11.968 1.00 86.25 186 TYR A C 1
ATOM 1463 O O . TYR A 1 186 ? -3.498 -8.412 11.664 1.00 86.25 186 TYR A O 1
ATOM 1471 N N . GLU A 1 187 ? -4.604 -6.477 11.363 1.00 82.06 187 GLU A N 1
ATOM 1472 C CA . GLU A 1 187 ? -3.666 -5.895 10.412 1.00 82.06 187 GLU A CA 1
ATOM 1473 C C . GLU A 1 187 ? -2.847 -4.811 11.100 1.00 82.06 187 GLU A C 1
ATOM 1475 O O . GLU A 1 187 ? -3.256 -4.231 12.102 1.00 82.06 187 GLU A O 1
ATOM 1480 N N . THR A 1 188 ? -1.651 -4.527 10.598 1.00 77.69 188 THR A N 1
ATOM 1481 C CA . THR A 1 188 ? -0.845 -3.427 11.135 1.00 77.69 188 THR A CA 1
ATOM 1482 C C . THR A 1 188 ? -0.651 -2.361 10.078 1.00 77.69 188 THR A C 1
ATOM 1484 O O . THR A 1 188 ? -0.115 -2.640 9.004 1.00 77.69 188 THR A O 1
ATOM 1487 N N . ILE A 1 189 ? -1.025 -1.132 10.419 1.00 74.94 189 ILE A N 1
ATOM 1488 C CA . ILE A 1 189 ? -0.863 0.029 9.551 1.00 74.94 189 ILE A CA 1
ATOM 1489 C C . ILE A 1 189 ? 0.288 0.896 10.041 1.00 74.94 189 ILE A C 1
ATOM 1491 O O . ILE A 1 189 ? 0.435 1.184 11.233 1.00 74.94 189 ILE A O 1
ATOM 1495 N N . SER A 1 190 ? 1.124 1.304 9.090 1.00 71.88 190 SER A N 1
ATOM 1496 C CA . SER A 1 190 ? 2.228 2.222 9.337 1.00 71.88 190 SER A CA 1
ATOM 1497 C C . SER A 1 190 ? 1.843 3.615 8.870 1.00 71.88 190 SER A C 1
ATOM 1499 O O . SER A 1 190 ? 1.489 3.818 7.709 1.00 71.88 190 SER A O 1
ATOM 1501 N N . LEU A 1 191 ? 1.932 4.576 9.790 1.00 68.38 191 LEU A N 1
ATOM 1502 C CA . LEU A 1 191 ? 1.789 6.008 9.495 1.00 68.38 191 LEU A CA 1
ATOM 1503 C C . LEU A 1 191 ? 3.141 6.655 9.173 1.00 68.38 191 LEU A C 1
ATOM 1505 O O . LEU A 1 191 ? 3.211 7.808 8.755 1.00 68.38 191 LEU A O 1
ATOM 1509 N N . SER A 1 192 ? 4.239 5.921 9.375 1.00 60.22 192 SER A N 1
ATOM 1510 C CA . SER A 1 192 ? 5.575 6.384 9.040 1.00 60.22 192 SER A CA 1
ATOM 1511 C C . SER A 1 192 ? 6.020 5.695 7.759 1.00 60.22 192 SER A C 1
ATOM 1513 O O . SER A 1 192 ? 6.214 4.488 7.762 1.00 60.22 192 SER A O 1
ATOM 1515 N N . GLY A 1 193 ? 6.224 6.432 6.666 1.00 52.28 193 GLY A N 1
ATOM 1516 C CA . GLY A 1 193 ? 6.789 5.887 5.420 1.00 52.28 193 GLY A CA 1
ATOM 1517 C C . GLY A 1 193 ? 8.270 5.533 5.547 1.00 52.28 193 GLY A C 1
ATOM 1518 O O . GLY A 1 193 ? 9.096 5.993 4.752 1.00 52.28 193 GLY A O 1
ATOM 1519 N N . ARG A 1 194 ? 8.650 4.808 6.606 1.00 51.22 194 ARG A N 1
ATOM 1520 C CA . ARG A 1 194 ? 10.038 4.458 6.864 1.00 51.22 194 ARG A CA 1
ATOM 1521 C C . ARG A 1 194 ? 10.523 3.535 5.753 1.00 51.22 194 ARG A C 1
ATOM 1523 O O . ARG A 1 194 ? 9.843 2.649 5.250 1.00 51.22 194 ARG A O 1
ATOM 1530 N N . SER A 1 195 ? 11.756 3.805 5.339 1.00 48.72 195 SER A N 1
ATOM 1531 C CA . SER A 1 195 ? 12.473 2.981 4.376 1.00 48.72 195 SER A CA 1
ATOM 1532 C C . SER A 1 195 ? 12.769 1.641 5.033 1.00 48.72 195 SER A C 1
ATOM 1534 O O . SER A 1 195 ? 13.596 1.570 5.947 1.00 48.72 195 SER A O 1
ATOM 1536 N N . THR A 1 196 ? 12.142 0.569 4.557 1.00 48.06 196 THR A N 1
ATOM 1537 C CA . THR A 1 196 ? 12.611 -0.755 4.942 1.00 48.06 196 THR A CA 1
ATOM 1538 C C . THR A 1 196 ? 13.852 -1.137 4.163 1.00 48.06 196 THR A C 1
ATOM 1540 O O . THR A 1 196 ? 13.854 -1.254 2.939 1.00 48.06 196 THR A O 1
ATOM 1543 N N . ARG A 1 197 ? 14.919 -1.464 4.895 1.00 48.69 197 ARG A N 1
ATOM 1544 C CA . ARG A 1 197 ? 15.931 -2.401 4.401 1.00 48.69 197 ARG A CA 1
ATOM 1545 C C . ARG A 1 197 ? 15.360 -3.815 4.490 1.00 48.69 197 ARG A C 1
ATOM 1547 O O . ARG A 1 197 ? 15.766 -4.589 5.350 1.00 48.69 197 ARG A O 1
ATOM 1554 N N . ARG A 1 198 ? 14.380 -4.158 3.656 1.00 57.28 198 ARG A N 1
ATOM 1555 C CA . ARG A 1 198 ? 13.930 -5.551 3.564 1.00 57.28 198 ARG A CA 1
ATOM 1556 C C . ARG A 1 198 ? 14.822 -6.295 2.578 1.00 57.28 198 ARG A C 1
ATOM 1558 O O . ARG A 1 198 ? 14.794 -6.041 1.379 1.00 57.28 198 ARG A O 1
ATOM 1565 N N . SER A 1 199 ? 15.616 -7.218 3.106 1.00 56.62 199 SER A N 1
ATOM 1566 C CA . SER A 1 199 ? 16.240 -8.293 2.343 1.00 56.62 199 SER A CA 1
ATOM 1567 C C . SER A 1 199 ? 15.206 -9.401 2.107 1.00 56.62 199 SER A C 1
ATOM 1569 O O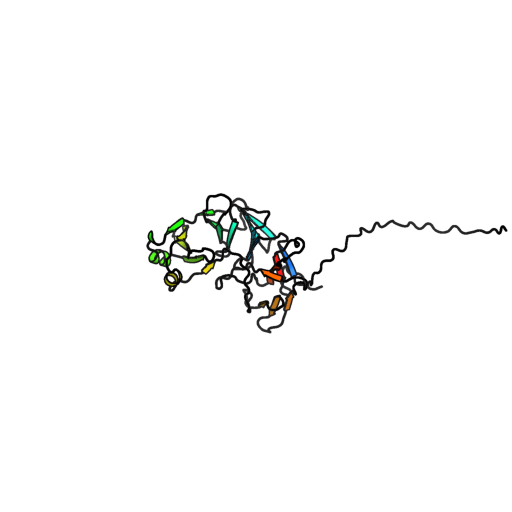 . SER A 1 199 ? 14.534 -9.836 3.041 1.00 56.62 199 SER A O 1
ATOM 1571 N N . GLY A 1 200 ? 15.054 -9.859 0.862 1.00 74.19 200 GLY A N 1
ATOM 1572 C CA . GLY A 1 200 ? 14.195 -11.002 0.530 1.00 74.19 200 GLY A CA 1
ATOM 1573 C C . GLY A 1 200 ? 13.377 -10.827 -0.748 1.00 74.19 200 GLY A C 1
ATOM 1574 O O . GLY A 1 200 ? 13.302 -9.735 -1.306 1.00 74.19 200 G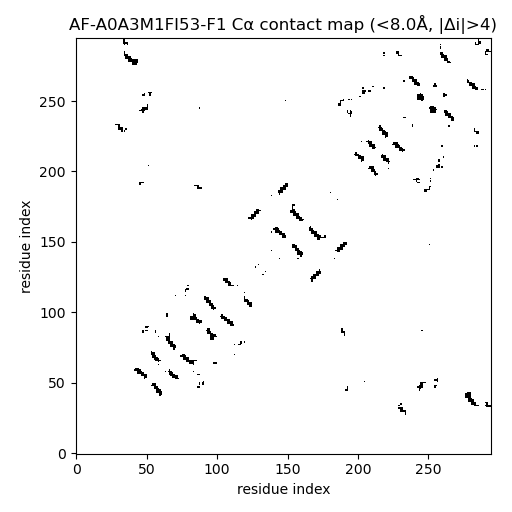LY A O 1
ATOM 1575 N N . LYS A 1 201 ? 12.783 -11.933 -1.210 1.00 85.56 201 LYS A N 1
ATOM 1576 C CA . LYS A 1 201 ? 11.845 -11.947 -2.339 1.00 85.56 201 LYS A CA 1
ATOM 1577 C C . LYS A 1 201 ? 10.479 -11.438 -1.879 1.00 85.56 201 LYS A C 1
ATOM 1579 O O . LYS A 1 201 ? 9.983 -11.889 -0.845 1.00 85.56 201 LYS A O 1
ATOM 1584 N N . VAL A 1 202 ? 9.854 -10.568 -2.666 1.00 80.62 202 VAL A N 1
ATOM 1585 C CA . VAL A 1 202 ? 8.438 -10.206 -2.506 1.00 80.62 202 VAL A CA 1
ATOM 1586 C C . VAL A 1 202 ? 7.698 -10.500 -3.794 1.00 80.62 202 VAL A C 1
ATOM 1588 O O . VAL A 1 202 ? 8.150 -10.097 -4.855 1.00 80.62 202 VAL A O 1
ATOM 1591 N N . TYR A 1 203 ? 6.595 -11.234 -3.708 1.00 85.88 203 TYR A N 1
ATOM 1592 C CA . TYR A 1 203 ? 5.851 -11.681 -4.881 1.00 85.88 203 TYR A CA 1
ATOM 1593 C C . TYR A 1 203 ? 4.847 -10.625 -5.345 1.00 85.88 203 TYR A C 1
ATOM 1595 O O . TYR A 1 203 ? 4.303 -9.880 -4.530 1.00 85.88 203 TYR A O 1
ATOM 1603 N N . SER A 1 204 ? 4.606 -10.571 -6.654 1.00 86.69 204 SER A N 1
ATOM 1604 C CA . SER A 1 204 ? 3.488 -9.826 -7.233 1.00 86.69 204 SER A CA 1
ATOM 1605 C C . SER A 1 204 ? 2.148 -10.384 -6.731 1.00 86.69 204 SER A C 1
ATOM 1607 O O . SER A 1 204 ? 2.093 -11.557 -6.353 1.00 86.69 204 SER A O 1
ATOM 1609 N N . PRO A 1 205 ? 1.052 -9.602 -6.763 1.00 84.50 205 PRO A N 1
ATOM 1610 C CA . PRO A 1 205 ? -0.263 -10.066 -6.309 1.00 84.50 205 PRO A CA 1
ATOM 1611 C C . PRO A 1 205 ? -0.724 -11.377 -6.966 1.00 84.50 205 PRO A C 1
ATOM 1613 O O . PRO A 1 205 ? -1.283 -12.245 -6.307 1.00 84.50 205 PRO A O 1
ATOM 1616 N N . ASN A 1 206 ? -0.438 -11.565 -8.256 1.00 86.81 206 ASN A N 1
ATOM 1617 C CA . ASN A 1 206 ? -0.743 -12.804 -8.979 1.00 86.81 206 ASN A CA 1
ATOM 1618 C C . ASN A 1 206 ? 0.282 -13.941 -8.781 1.00 86.81 206 ASN A C 1
ATOM 1620 O O . ASN A 1 206 ? 0.169 -14.976 -9.434 1.00 86.81 206 ASN A O 1
ATOM 1624 N N . GLY A 1 207 ? 1.327 -13.737 -7.975 1.00 88.62 207 GLY A N 1
ATOM 1625 C CA . GLY A 1 207 ? 2.396 -14.707 -7.719 1.00 88.62 207 GLY A CA 1
ATOM 1626 C C . GLY A 1 207 ? 3.320 -15.011 -8.906 1.00 88.62 207 GLY A C 1
ATOM 1627 O O . GLY A 1 207 ? 4.253 -15.797 -8.754 1.00 88.62 207 GLY A O 1
ATOM 1628 N N . ARG A 1 208 ? 3.099 -14.406 -10.081 1.00 92.81 208 ARG A N 1
ATOM 1629 C CA . ARG A 1 208 ? 3.864 -14.694 -11.306 1.00 92.81 208 ARG A CA 1
ATOM 1630 C C . ARG A 1 208 ? 5.287 -14.146 -11.263 1.00 92.81 208 ARG A C 1
ATOM 1632 O O . ARG A 1 208 ? 6.182 -14.728 -11.871 1.00 92.81 208 ARG A O 1
ATOM 1639 N N . TYR A 1 209 ? 5.498 -13.042 -10.559 1.00 92.44 209 TYR A N 1
ATOM 1640 C CA . TYR A 1 209 ? 6.792 -12.384 -10.456 1.00 92.44 209 TYR A CA 1
ATOM 1641 C C . TYR A 1 209 ? 7.227 -12.297 -9.002 1.00 92.44 209 TYR A C 1
ATOM 1643 O O . TYR A 1 209 ? 6.399 -12.288 -8.090 1.00 92.44 209 TYR A O 1
ATOM 1651 N N . TYR A 1 210 ? 8.531 -12.181 -8.782 1.00 91.38 210 TYR A N 1
ATOM 1652 C CA . TYR A 1 210 ? 9.042 -11.664 -7.522 1.00 91.38 210 TYR A CA 1
ATOM 1653 C C . TYR A 1 210 ? 10.043 -10.539 -7.742 1.00 91.38 210 TYR A C 1
ATOM 1655 O O . TYR A 1 210 ? 10.769 -10.476 -8.736 1.00 91.38 210 TYR A O 1
ATOM 1663 N N . TYR A 1 211 ? 10.092 -9.668 -6.750 1.00 88.06 211 TYR A N 1
ATOM 1664 C CA . TYR A 1 211 ? 10.952 -8.511 -6.665 1.00 88.06 211 TYR A CA 1
ATOM 1665 C C . TYR A 1 211 ? 12.047 -8.782 -5.647 1.00 88.06 211 TYR A C 1
ATOM 1667 O O . TYR A 1 211 ? 11.796 -9.364 -4.587 1.00 88.06 211 TYR A O 1
ATOM 1675 N N . LEU A 1 212 ? 13.273 -8.394 -5.981 1.00 87.06 212 LEU A N 1
ATOM 1676 C CA . LEU A 1 212 ? 14.420 -8.601 -5.111 1.00 87.06 212 LEU A CA 1
ATOM 167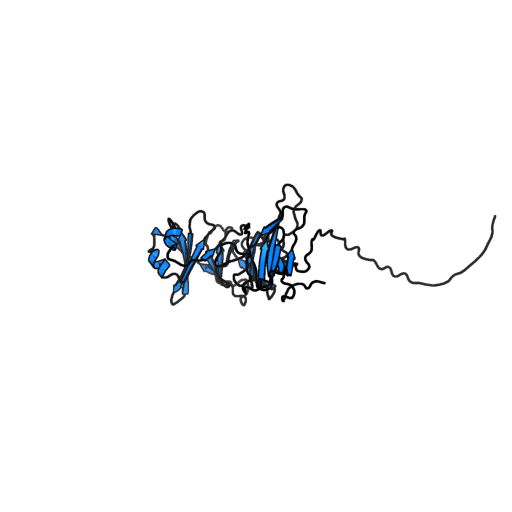7 C C . LEU A 1 212 ? 15.359 -7.400 -5.188 1.00 87.06 212 LEU A C 1
ATOM 1679 O O . LEU A 1 212 ? 15.813 -7.023 -6.269 1.00 87.06 212 LEU A O 1
ATOM 1683 N N . LEU A 1 213 ? 15.662 -6.827 -4.022 1.00 82.75 213 LEU A N 1
ATOM 1684 C CA . LEU A 1 213 ? 16.656 -5.771 -3.862 1.00 82.75 213 LEU A CA 1
ATOM 1685 C C . LEU A 1 213 ? 17.910 -6.385 -3.242 1.00 82.75 213 LEU A C 1
ATOM 1687 O O . LEU A 1 213 ? 17.914 -6.776 -2.075 1.00 82.75 213 LEU A O 1
ATOM 1691 N N . GLN A 1 214 ? 18.971 -6.475 -4.041 1.00 80.25 214 GLN A N 1
ATOM 1692 C CA . GLN A 1 214 ? 20.318 -6.808 -3.575 1.00 80.25 214 GLN A CA 1
ATOM 1693 C C . GLN A 1 214 ? 21.216 -5.585 -3.783 1.00 80.25 214 GLN A C 1
ATOM 1695 O O . GLN A 1 214 ? 21.076 -4.583 -3.088 1.00 80.25 214 GLN A O 1
ATOM 1700 N N . LYS A 1 215 ? 22.107 -5.637 -4.780 1.00 78.56 215 LYS A N 1
ATOM 1701 C CA . LYS A 1 215 ? 22.834 -4.465 -5.285 1.00 78.56 215 LYS A CA 1
ATOM 1702 C C . LYS A 1 215 ? 21.940 -3.589 -6.167 1.00 78.56 215 LYS A C 1
ATOM 1704 O O . LYS A 1 215 ? 22.037 -2.367 -6.127 1.00 78.56 215 LYS A O 1
ATOM 1709 N N . ASN A 1 216 ? 21.089 -4.244 -6.949 1.00 85.50 216 ASN A N 1
ATOM 1710 C CA . ASN A 1 216 ? 20.162 -3.648 -7.897 1.00 85.50 216 ASN A CA 1
ATOM 1711 C C . ASN A 1 216 ? 18.741 -4.094 -7.551 1.00 85.50 216 ASN A C 1
ATOM 1713 O O . ASN A 1 216 ? 18.548 -5.096 -6.851 1.00 85.50 216 ASN A O 1
ATOM 1717 N N . LEU A 1 217 ? 17.766 -3.347 -8.055 1.00 87.12 217 LEU A N 1
ATOM 1718 C CA . LEU A 1 217 ? 16.358 -3.702 -7.982 1.00 87.12 217 LEU A CA 1
ATOM 1719 C C . LEU A 1 217 ? 16.012 -4.560 -9.206 1.00 87.12 217 LEU A C 1
ATOM 1721 O O . LEU A 1 217 ? 16.137 -4.080 -10.328 1.00 87.12 217 LEU A O 1
ATOM 1725 N N . GLY A 1 218 ? 15.607 -5.815 -9.007 1.00 90.19 218 GLY A N 1
ATOM 1726 C CA . GLY A 1 218 ? 15.275 -6.734 -10.100 1.00 90.19 218 GLY A CA 1
AT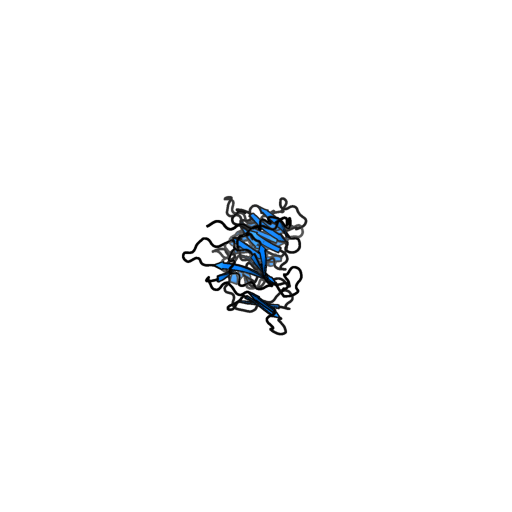OM 1727 C C . GLY A 1 218 ? 13.864 -7.313 -10.015 1.00 90.19 218 GLY A C 1
ATOM 1728 O O . GLY A 1 218 ? 13.348 -7.538 -8.918 1.00 90.19 218 GLY A O 1
ATOM 1729 N N . ILE A 1 219 ? 13.286 -7.590 -11.185 1.00 93.06 219 ILE A N 1
ATOM 1730 C CA . ILE A 1 219 ? 12.053 -8.360 -11.379 1.00 93.06 219 ILE A CA 1
ATOM 1731 C C . ILE A 1 219 ? 12.415 -9.707 -11.979 1.00 93.06 219 ILE A C 1
ATOM 1733 O O . ILE A 1 219 ? 13.115 -9.773 -12.990 1.00 93.06 219 ILE A O 1
ATOM 1737 N N . TYR A 1 220 ? 11.893 -10.769 -11.385 1.00 94.19 220 TYR A N 1
ATOM 1738 C CA . TYR A 1 220 ? 12.155 -12.136 -11.796 1.00 94.19 220 TYR A CA 1
ATOM 1739 C C . TYR A 1 220 ? 10.846 -12.869 -12.056 1.00 94.19 220 TYR A C 1
ATOM 1741 O O . TYR A 1 220 ? 9.862 -12.656 -11.348 1.00 94.19 220 TYR A O 1
ATOM 1749 N N . ASP A 1 221 ? 10.848 -13.765 -13.035 1.00 95.31 221 ASP A N 1
ATOM 1750 C CA . ASP A 1 221 ? 9.782 -14.747 -13.202 1.00 95.31 221 ASP A CA 1
ATOM 1751 C C . ASP A 1 221 ? 9.838 -15.763 -12.049 1.00 95.31 221 ASP A C 1
ATOM 1753 O O . ASP A 1 221 ? 10.892 -16.331 -11.751 1.00 95.31 221 ASP A O 1
ATOM 1757 N N . ALA A 1 222 ? 8.715 -15.973 -11.363 1.00 94.19 222 ALA A N 1
ATOM 1758 C CA . ALA A 1 222 ? 8.674 -16.783 -10.149 1.00 94.19 222 ALA A CA 1
ATOM 1759 C C . ALA A 1 222 ? 8.846 -18.286 -10.405 1.00 94.19 222 ALA A C 1
ATOM 1761 O O . ALA A 1 222 ? 9.291 -19.003 -9.510 1.00 94.19 222 ALA A O 1
ATOM 1762 N N . ILE A 1 223 ? 8.524 -18.758 -11.612 1.00 95.38 223 ILE A N 1
ATOM 1763 C CA . ILE A 1 223 ? 8.590 -20.176 -11.977 1.00 95.38 223 ILE A CA 1
ATOM 1764 C C . ILE A 1 223 ? 10.006 -20.526 -12.435 1.00 95.38 223 ILE A C 1
ATOM 1766 O O . ILE A 1 223 ? 10.612 -21.488 -11.968 1.00 95.38 223 ILE A O 1
ATOM 1770 N N . THR A 1 224 ? 10.551 -19.726 -13.345 1.00 96.50 224 THR A N 1
ATOM 1771 C CA . THR A 1 224 ? 11.842 -19.983 -13.994 1.00 96.50 224 THR A CA 1
ATOM 1772 C C . THR A 1 224 ? 13.026 -19.365 -13.248 1.00 96.50 224 THR A C 1
ATOM 1774 O O . THR A 1 224 ? 14.169 -19.727 -13.515 1.00 96.50 224 THR A O 1
ATOM 1777 N N . ASN A 1 225 ? 12.779 -18.446 -12.305 1.00 94.88 225 ASN A N 1
ATOM 1778 C CA . ASN A 1 225 ? 13.784 -17.585 -11.666 1.00 94.88 225 ASN A CA 1
ATOM 1779 C C . ASN A 1 225 ? 14.598 -16.733 -12.661 1.00 94.88 225 ASN A C 1
ATOM 1781 O O . ASN A 1 225 ? 15.679 -16.243 -12.324 1.00 94.88 225 ASN A O 1
ATOM 1785 N N . GLN A 1 226 ? 14.095 -16.531 -13.881 1.00 95.81 226 GLN A N 1
ATOM 1786 C CA . GLN A 1 226 ? 14.750 -15.696 -14.879 1.00 95.81 226 GLN A CA 1
ATOM 1787 C C . GLN A 1 226 ? 14.604 -14.212 -14.522 1.00 95.81 226 GLN A C 1
ATOM 1789 O O . GLN A 1 226 ? 13.503 -13.748 -14.228 1.00 95.81 226 GLN A O 1
ATOM 1794 N N . LEU A 1 227 ? 15.704 -13.454 -14.590 1.00 94.25 227 LEU A N 1
ATOM 1795 C CA . LEU A 1 227 ? 15.681 -11.992 -14.502 1.00 94.25 227 LEU A CA 1
ATOM 1796 C C . LEU A 1 227 ? 14.998 -11.414 -15.749 1.00 94.25 227 LEU A C 1
ATOM 1798 O O . LEU A 1 227 ? 15.462 -11.634 -16.867 1.00 94.25 227 LEU A O 1
ATOM 1802 N N . LEU A 1 228 ? 13.919 -10.664 -15.543 1.00 93.00 228 LEU A N 1
ATOM 1803 C CA . LEU A 1 228 ? 13.131 -10.046 -16.611 1.00 93.00 228 LEU A CA 1
ATOM 1804 C C . LEU A 1 228 ? 13.520 -8.583 -16.828 1.00 93.00 228 LEU A C 1
ATOM 1806 O O . LEU A 1 228 ? 13.680 -8.138 -17.960 1.00 93.00 228 LEU A O 1
ATOM 1810 N N . ALA A 1 229 ? 13.682 -7.838 -15.736 1.00 92.31 229 ALA A N 1
ATOM 1811 C CA . ALA A 1 229 ? 14.050 -6.430 -15.766 1.00 92.31 229 ALA A CA 1
ATOM 1812 C C . ALA A 1 229 ? 14.896 -6.080 -14.544 1.00 92.31 229 ALA A C 1
ATOM 1814 O O . ALA A 1 229 ? 14.712 -6.631 -13.458 1.00 92.31 229 ALA A O 1
ATOM 1815 N N . GLU A 1 230 ? 15.817 -5.139 -14.715 1.00 91.44 230 GLU A N 1
ATOM 1816 C CA . GLU A 1 230 ? 16.698 -4.675 -13.650 1.00 91.44 230 GLU A CA 1
ATOM 1817 C C . GLU A 1 230 ? 16.817 -3.158 -13.699 1.00 91.44 230 GLU A C 1
ATOM 1819 O O . GLU A 1 230 ? 16.961 -2.571 -14.771 1.00 91.44 230 GLU A O 1
ATOM 1824 N N . PHE A 1 231 ? 16.801 -2.533 -12.528 1.00 88.00 231 PHE A N 1
ATOM 1825 C CA . PHE A 1 231 ? 17.167 -1.148 -12.323 1.00 88.00 231 PHE A CA 1
ATOM 1826 C C . PHE A 1 231 ? 18.472 -1.059 -11.529 1.00 88.00 231 PHE A C 1
ATOM 1828 O O . PHE A 1 231 ? 18.580 -1.548 -10.398 1.00 88.00 231 PHE A O 1
ATOM 1835 N N . LYS A 1 232 ? 19.463 -0.394 -12.127 1.00 85.81 232 LYS A N 1
ATOM 1836 C CA . LYS A 1 232 ? 20.773 -0.146 -11.525 1.00 85.81 232 LYS A CA 1
ATOM 1837 C C . LYS A 1 232 ? 20.817 1.303 -11.038 1.00 85.81 232 LYS A C 1
ATOM 1839 O O . LYS A 1 232 ? 20.780 2.203 -11.877 1.00 85.81 232 LYS A O 1
ATOM 1844 N N . PRO A 1 233 ? 20.908 1.559 -9.721 1.00 75.50 233 PRO A N 1
ATOM 1845 C CA . PRO A 1 233 ? 20.995 2.925 -9.229 1.00 75.50 233 PRO A CA 1
ATOM 1846 C C . PRO A 1 233 ? 22.282 3.604 -9.740 1.00 75.50 233 PRO A C 1
ATOM 1848 O O . PRO A 1 233 ? 23.305 2.929 -9.913 1.00 75.50 233 PRO A O 1
ATOM 1851 N N . PRO A 1 234 ? 22.274 4.932 -9.965 1.00 72.12 234 PRO A N 1
ATOM 1852 C CA . PRO A 1 234 ? 23.458 5.655 -10.408 1.00 72.12 234 PRO A CA 1
ATOM 1853 C C . PRO A 1 234 ? 24.639 5.457 -9.439 1.00 72.12 234 PRO A C 1
ATOM 1855 O O . PRO A 1 234 ? 24.471 5.595 -8.225 1.00 72.12 234 PRO A O 1
ATOM 1858 N N . PRO A 1 235 ? 25.862 5.200 -9.939 1.00 65.38 235 PRO A N 1
ATOM 1859 C CA . PRO A 1 235 ? 27.007 4.824 -9.102 1.00 65.38 235 PRO A CA 1
ATOM 1860 C C . PRO A 1 235 ? 27.519 5.951 -8.191 1.00 65.38 235 PRO A C 1
ATOM 1862 O O . PRO A 1 235 ? 28.303 5.696 -7.283 1.00 65.38 235 PRO A O 1
ATOM 1865 N N . LYS A 1 236 ? 27.109 7.203 -8.434 1.00 61.50 236 LYS A N 1
ATOM 1866 C CA . LYS A 1 236 ? 27.664 8.396 -7.774 1.00 61.50 236 LYS A CA 1
ATOM 1867 C C . LYS A 1 236 ? 27.074 8.701 -6.395 1.00 61.50 236 LYS A C 1
ATOM 1869 O O . LYS A 1 236 ? 27.561 9.613 -5.734 1.00 61.50 236 LYS A O 1
ATOM 1874 N N . TYR A 1 237 ? 26.061 7.965 -5.944 1.00 58.28 237 TYR A N 1
ATOM 1875 C CA . TYR A 1 237 ? 25.375 8.276 -4.693 1.00 58.28 237 TYR A CA 1
ATOM 1876 C C . TYR A 1 237 ? 25.108 7.024 -3.867 1.00 58.28 237 TYR A C 1
ATOM 1878 O O . TYR A 1 237 ? 24.718 5.983 -4.401 1.00 58.28 237 TYR A O 1
ATOM 1886 N N . ILE A 1 238 ? 25.229 7.153 -2.540 1.00 56.34 238 ILE A N 1
ATOM 1887 C CA . ILE A 1 238 ? 24.637 6.181 -1.617 1.00 56.34 238 ILE A CA 1
ATOM 1888 C C . ILE A 1 238 ? 23.122 6.300 -1.788 1.00 56.34 238 ILE A C 1
ATOM 1890 O O . ILE A 1 238 ? 22.484 7.223 -1.273 1.00 56.34 238 ILE A O 1
ATOM 1894 N N . SER A 1 239 ? 22.588 5.391 -2.591 1.00 62.00 239 SER A N 1
ATOM 1895 C CA . SER A 1 239 ? 21.191 5.335 -2.989 1.00 62.00 239 SER A CA 1
ATOM 1896 C C . SER A 1 239 ? 20.471 4.357 -2.073 1.00 62.00 239 SER A C 1
ATOM 1898 O O . SER A 1 239 ? 20.915 3.227 -1.885 1.00 62.00 239 SER A O 1
ATOM 1900 N N . TRP A 1 240 ? 19.374 4.804 -1.483 1.00 69.12 240 TRP A N 1
ATOM 1901 C CA . TRP A 1 240 ? 18.472 4.007 -0.668 1.00 69.12 240 TRP A CA 1
ATOM 1902 C C . TRP A 1 240 ? 17.151 3.947 -1.410 1.00 69.12 240 TRP A C 1
ATOM 1904 O O . TRP A 1 240 ? 16.669 4.973 -1.886 1.00 69.12 240 TRP A O 1
ATOM 1914 N N . PHE A 1 241 ? 16.556 2.769 -1.497 1.00 70.75 241 PHE A N 1
ATOM 1915 C CA . PHE A 1 241 ? 15.217 2.641 -2.045 1.00 70.75 241 PHE A CA 1
ATOM 1916 C C . PHE A 1 241 ? 14.203 2.936 -0.940 1.00 70.75 241 PHE A C 1
ATOM 1918 O O . PHE A 1 241 ? 14.289 2.403 0.171 1.00 70.75 241 PHE A O 1
ATOM 1925 N N . ARG A 1 242 ? 13.258 3.823 -1.235 1.00 72.38 242 ARG A N 1
ATOM 1926 C CA . ARG A 1 242 ? 12.025 3.961 -0.468 1.00 72.38 242 ARG A CA 1
ATOM 1927 C C . ARG A 1 242 ? 10.936 3.197 -1.205 1.00 72.38 242 ARG A C 1
ATOM 1929 O O . ARG A 1 242 ? 10.743 3.404 -2.401 1.00 72.38 242 ARG A O 1
ATOM 1936 N N . PHE A 1 243 ? 10.252 2.334 -0.469 1.00 68.75 243 PHE A N 1
ATOM 1937 C CA . PHE A 1 243 ? 9.058 1.637 -0.916 1.00 68.75 243 PHE A CA 1
ATOM 1938 C C . PHE A 1 243 ? 7.933 2.088 -0.000 1.00 68.75 243 PHE A C 1
ATOM 1940 O O . PHE A 1 243 ? 7.972 1.825 1.198 1.00 68.75 243 PHE A O 1
ATOM 1947 N N . GLY A 1 244 ? 6.981 2.818 -0.558 1.00 59.84 244 GLY A N 1
ATOM 1948 C CA . GLY A 1 244 ? 5.758 3.184 0.126 1.00 59.84 244 GLY A CA 1
ATOM 1949 C C . GLY A 1 244 ? 4.688 2.163 -0.210 1.00 59.84 244 GLY A C 1
ATOM 1950 O O . GLY A 1 244 ? 3.867 2.434 -1.067 1.00 59.84 244 GLY A O 1
ATOM 1951 N N . GLY A 1 245 ? 4.747 0.940 0.310 1.00 58.12 245 GLY A N 1
ATOM 1952 C CA . GLY A 1 245 ? 3.784 -0.110 -0.046 1.00 58.12 245 GLY A CA 1
ATOM 1953 C C . GLY A 1 245 ? 2.964 -0.575 1.148 1.00 58.12 245 GLY A C 1
ATOM 1954 O O . GLY A 1 245 ? 3.519 -0.802 2.225 1.00 58.12 245 GLY A O 1
ATOM 1955 N N . PHE A 1 246 ? 1.662 -0.772 0.937 1.00 46.78 246 PHE A N 1
ATOM 1956 C CA . PHE A 1 246 ? 0.809 -1.531 1.845 1.00 46.78 246 PHE A CA 1
ATOM 1957 C C . PHE A 1 246 ? 1.073 -3.036 1.662 1.00 46.78 246 PHE A C 1
ATOM 1959 O O . PHE A 1 246 ? 1.161 -3.529 0.538 1.00 46.78 246 PHE A O 1
ATOM 1966 N N . SER A 1 247 ? 1.219 -3.791 2.753 1.00 43.38 247 SER A N 1
ATOM 1967 C CA . SER A 1 247 ? 1.126 -5.253 2.706 1.00 43.38 247 SER A CA 1
ATOM 1968 C C . SER A 1 247 ? 0.317 -5.734 3.907 1.00 43.38 247 SER A C 1
ATOM 1970 O O . SER A 1 247 ? 0.773 -5.533 5.034 1.00 43.38 247 SER A O 1
ATOM 1972 N N . PRO A 1 248 ? -0.820 -6.421 3.682 1.00 37.28 248 PRO A N 1
ATOM 1973 C CA . PRO A 1 248 ? -1.727 -6.837 4.757 1.00 37.28 248 PRO A CA 1
ATOM 1974 C C . PRO A 1 248 ? -1.068 -7.785 5.772 1.00 37.28 248 PRO A C 1
ATOM 1976 O O . PRO A 1 248 ? -1.492 -7.869 6.914 1.00 37.28 248 PRO A O 1
ATOM 1979 N N . ASN A 1 249 ? 0.038 -8.445 5.400 1.00 41.31 249 ASN A N 1
ATOM 1980 C CA . ASN A 1 249 ? 0.731 -9.402 6.268 1.00 41.31 249 ASN A CA 1
ATOM 1981 C C . ASN A 1 249 ? 2.096 -8.927 6.784 1.00 41.31 249 ASN A C 1
ATOM 1983 O O . ASN A 1 249 ? 2.737 -9.656 7.542 1.00 41.31 249 ASN A O 1
ATOM 1987 N N . LYS A 1 250 ? 2.603 -7.763 6.351 1.00 43.31 250 LYS A N 1
ATOM 1988 C CA . LYS A 1 250 ? 3.923 -7.253 6.758 1.00 43.31 250 LYS A CA 1
ATOM 1989 C C . LYS A 1 250 ? 3.953 -5.733 6.642 1.00 43.31 250 LYS A C 1
ATOM 1991 O O . LYS A 1 250 ? 4.089 -5.215 5.545 1.00 43.31 250 LYS A O 1
ATOM 1996 N N . THR A 1 251 ? 3.973 -5.063 7.787 1.00 41.84 251 THR A N 1
ATOM 1997 C CA . THR A 1 251 ? 3.935 -3.608 8.049 1.00 41.84 251 THR A CA 1
ATOM 1998 C C . THR A 1 251 ? 4.579 -2.613 7.084 1.00 41.84 251 THR A C 1
ATOM 2000 O O . THR A 1 251 ? 4.258 -1.442 7.191 1.00 41.84 251 THR A O 1
ATOM 2003 N N . GLU A 1 252 ? 5.459 -2.996 6.161 1.00 51.09 252 GLU A N 1
ATOM 2004 C CA . GLU A 1 252 ? 6.021 -2.095 5.146 1.00 51.09 252 GLU A CA 1
ATOM 2005 C C . GLU A 1 252 ? 6.377 -2.967 3.931 1.00 51.09 252 GLU A C 1
ATOM 2007 O O . GLU A 1 252 ? 7.458 -3.563 3.865 1.00 51.09 252 GLU A O 1
ATOM 2012 N N . GLY A 1 253 ? 5.400 -3.155 3.043 1.00 54.16 253 GLY A N 1
ATOM 2013 C CA . GLY A 1 253 ? 5.490 -4.008 1.863 1.00 54.16 253 GLY A CA 1
ATOM 2014 C C . GLY A 1 253 ? 6.224 -3.327 0.718 1.00 54.16 253 GLY A C 1
ATOM 2015 O O . GLY A 1 253 ? 6.334 -2.105 0.647 1.00 54.16 253 GLY A O 1
ATOM 2016 N N . TRP A 1 254 ? 6.727 -4.124 -0.218 1.00 67.44 254 TRP A N 1
ATOM 2017 C CA . TRP A 1 254 ? 7.113 -3.577 -1.509 1.00 67.44 254 TRP A CA 1
ATOM 2018 C C . TRP A 1 254 ? 5.858 -3.051 -2.206 1.00 67.44 254 TRP A C 1
ATOM 2020 O O . TRP A 1 254 ? 4.871 -3.774 -2.305 1.00 67.44 254 TRP A O 1
ATOM 2030 N N . ALA A 1 255 ? 5.893 -1.812 -2.686 1.00 79.38 255 ALA A N 1
ATOM 2031 C CA . ALA A 1 255 ? 4.810 -1.259 -3.483 1.00 79.38 255 ALA A CA 1
ATOM 2032 C C . ALA A 1 255 ? 4.847 -1.913 -4.866 1.00 79.38 255 ALA A C 1
ATOM 2034 O O . ALA A 1 255 ? 5.701 -1.567 -5.677 1.00 79.38 255 ALA A O 1
ATOM 2035 N N . ALA A 1 256 ? 3.984 -2.885 -5.137 1.00 84.75 256 ALA A N 1
ATOM 2036 C CA . ALA A 1 256 ? 3.967 -3.562 -6.425 1.00 84.75 256 ALA A CA 1
ATOM 2037 C C . ALA A 1 256 ? 2.562 -3.979 -6.856 1.00 84.75 256 ALA A C 1
ATOM 2039 O O . ALA A 1 256 ? 1.719 -4.315 -6.032 1.00 84.75 256 ALA A O 1
ATOM 2040 N N . ASP A 1 257 ? 2.364 -4.016 -8.169 1.00 86.94 257 ASP A N 1
ATOM 2041 C CA . ASP A 1 257 ? 1.187 -4.581 -8.823 1.00 86.94 257 ASP A CA 1
ATOM 2042 C C . ASP A 1 257 ? 1.613 -5.729 -9.761 1.00 86.94 257 ASP A C 1
ATOM 2044 O O . ASP A 1 257 ? 2.740 -6.226 -9.695 1.00 86.94 257 A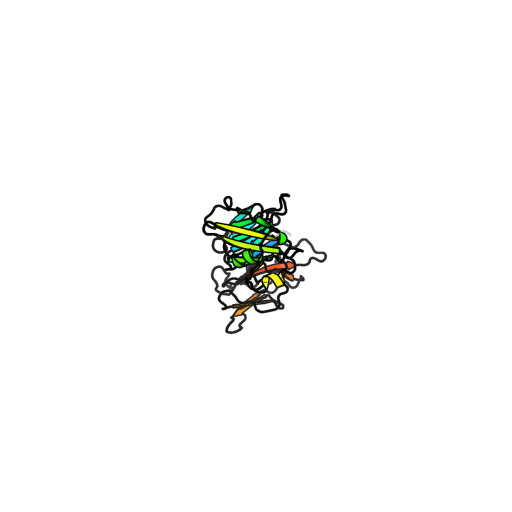SP A O 1
ATOM 2048 N N . ASN A 1 258 ? 0.716 -6.193 -10.633 1.00 88.81 258 ASN A N 1
ATOM 2049 C CA . ASN A 1 258 ? 1.016 -7.276 -11.581 1.00 88.81 258 ASN A CA 1
ATOM 2050 C C . ASN A 1 258 ? 1.858 -6.844 -12.796 1.00 88.81 258 ASN A C 1
ATOM 2052 O O . ASN A 1 258 ? 2.253 -7.688 -13.599 1.00 88.81 258 ASN A O 1
ATOM 2056 N N . SER A 1 259 ? 2.106 -5.549 -12.953 1.00 90.69 259 SER A N 1
ATOM 2057 C CA . SER A 1 259 ? 2.842 -4.944 -14.066 1.00 90.69 259 SER A CA 1
ATOM 2058 C C . SER A 1 259 ? 4.179 -4.335 -13.645 1.00 90.69 259 SER A C 1
ATOM 2060 O O . SER A 1 259 ? 4.966 -3.954 -14.507 1.00 90.69 259 SER A O 1
ATOM 2062 N N . GLY A 1 260 ? 4.484 -4.259 -12.349 1.00 91.19 260 GLY A N 1
ATOM 2063 C CA . GLY A 1 260 ? 5.788 -3.816 -11.882 1.00 91.19 260 GLY A CA 1
ATOM 2064 C C . GLY A 1 260 ? 5.845 -3.461 -10.406 1.00 91.19 260 GLY A C 1
ATOM 2065 O O . GLY A 1 260 ? 4.914 -3.681 -9.633 1.00 91.19 260 GLY A O 1
ATOM 2066 N N . VAL A 1 261 ? 6.978 -2.875 -10.039 1.00 89.62 261 VAL A N 1
ATOM 2067 C CA . VAL A 1 261 ? 7.313 -2.467 -8.678 1.00 89.62 261 VAL A CA 1
ATOM 2068 C C . VAL A 1 261 ? 7.622 -0.978 -8.637 1.00 89.62 261 VAL A C 1
ATOM 2070 O O . VAL A 1 261 ? 8.452 -0.483 -9.400 1.00 89.62 261 VAL A O 1
ATOM 2073 N N . TYR A 1 262 ? 6.963 -0.276 -7.726 1.00 89.44 262 TYR A N 1
ATOM 2074 C CA . TYR A 1 262 ? 7.108 1.147 -7.475 1.00 89.44 262 TYR A CA 1
ATOM 2075 C C . TYR A 1 262 ? 8.205 1.395 -6.449 1.00 89.44 262 TYR A C 1
ATOM 2077 O O . TYR A 1 262 ? 8.321 0.693 -5.444 1.00 89.44 262 TYR A O 1
ATOM 2085 N N . PHE A 1 263 ? 9.005 2.422 -6.682 1.00 86.38 263 PHE A N 1
ATOM 2086 C CA . PHE A 1 263 ? 10.095 2.803 -5.805 1.00 86.38 263 PHE A CA 1
ATOM 2087 C C . PHE A 1 263 ? 10.409 4.288 -5.948 1.00 86.38 263 PHE A C 1
ATOM 2089 O O . PHE A 1 263 ? 10.132 4.916 -6.963 1.00 86.38 263 PHE A O 1
ATOM 2096 N N . GLN A 1 264 ? 11.046 4.845 -4.927 1.00 82.50 264 GLN A N 1
ATOM 2097 C CA . GLN A 1 264 ? 11.640 6.172 -4.983 1.00 82.50 264 GLN A CA 1
ATOM 2098 C C . GLN A 1 264 ? 13.104 6.063 -4.564 1.00 82.50 264 GLN A C 1
ATOM 2100 O O . GLN A 1 264 ? 13.438 5.409 -3.571 1.00 82.50 264 GLN A O 1
ATOM 2105 N N . ILE A 1 265 ? 13.996 6.708 -5.310 1.00 78.12 265 ILE A N 1
ATOM 2106 C CA . ILE A 1 265 ? 15.416 6.747 -4.963 1.00 78.12 265 ILE A CA 1
ATOM 2107 C C . ILE A 1 265 ? 15.637 7.882 -3.970 1.00 78.12 265 ILE A C 1
ATOM 2109 O O . ILE A 1 265 ? 15.414 9.052 -4.264 1.00 78.12 265 ILE A O 1
ATOM 2113 N N . SER A 1 266 ? 16.110 7.536 -2.779 1.00 71.44 266 SER A N 1
ATOM 2114 C CA . SER A 1 266 ? 16.534 8.489 -1.765 1.00 71.44 266 SER A CA 1
ATOM 2115 C C . SER A 1 266 ? 18.053 8.515 -1.675 1.00 71.44 266 SER A C 1
ATOM 2117 O O . SER A 1 266 ? 18.697 7.490 -1.474 1.00 71.44 266 SER A O 1
ATOM 2119 N N . HIS A 1 267 ? 18.645 9.700 -1.734 1.00 66.50 267 HIS A N 1
ATOM 2120 C CA . HIS A 1 267 ? 20.077 9.887 -1.518 1.00 66.50 267 HIS A CA 1
ATOM 2121 C C . HIS A 1 267 ? 20.335 10.570 -0.179 1.00 66.50 267 HIS A C 1
ATOM 2123 O O . HIS A 1 267 ? 19.583 11.461 0.231 1.00 66.50 267 HIS A O 1
ATOM 2129 N N . ARG A 1 268 ? 21.432 10.186 0.480 1.00 54.41 268 ARG A N 1
ATOM 2130 C CA . ARG A 1 268 ? 21.980 10.920 1.627 1.00 54.41 268 ARG A CA 1
ATOM 2131 C C . ARG A 1 268 ? 22.992 11.935 1.088 1.00 54.41 268 ARG A C 1
ATOM 2133 O O . ARG A 1 268 ? 24.079 11.543 0.674 1.00 54.41 268 ARG A O 1
ATOM 2140 N N . SER A 1 269 ? 22.644 13.220 1.050 1.00 49.22 269 SER A N 1
ATOM 2141 C CA . SER A 1 269 ? 23.604 14.274 0.702 1.00 49.22 269 SER A CA 1
ATOM 2142 C C . SER A 1 269 ? 24.465 14.586 1.925 1.00 49.22 269 SER A C 1
ATOM 2144 O O . SER A 1 269 ? 24.078 15.369 2.788 1.00 49.22 269 SER A O 1
ATOM 2146 N N . GLY A 1 270 ? 25.635 13.965 2.029 1.00 48.47 270 GLY A N 1
ATOM 2147 C CA . GLY A 1 270 ? 26.649 14.386 2.993 1.00 48.47 270 GLY A CA 1
ATOM 2148 C C . GLY A 1 270 ? 27.461 15.560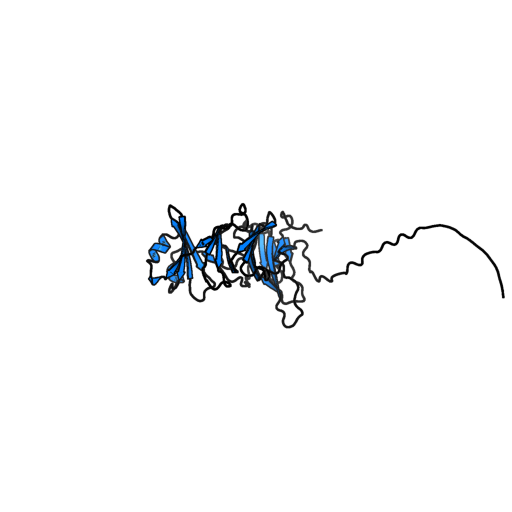 2.450 1.00 48.47 270 GLY A C 1
ATOM 2149 O O . GLY A 1 270 ? 28.645 15.369 2.264 1.00 48.47 270 GLY A O 1
ATOM 2150 N N . PHE A 1 271 ? 26.848 16.724 2.184 1.00 49.81 271 PHE A N 1
ATOM 2151 C CA . PHE A 1 271 ? 27.457 17.915 1.538 1.00 49.81 271 PHE A CA 1
ATOM 2152 C C . PHE A 1 271 ? 27.509 17.896 -0.008 1.00 49.81 271 PHE A C 1
ATOM 2154 O O . PHE A 1 271 ? 28.578 17.906 -0.610 1.00 49.81 271 PHE A O 1
ATOM 2161 N N . GLY A 1 272 ? 26.348 17.910 -0.672 1.00 49.22 272 GLY A N 1
ATOM 2162 C CA . GLY A 1 272 ? 26.232 18.128 -2.124 1.00 49.22 272 GLY A CA 1
ATOM 2163 C C . GLY A 1 272 ? 25.113 19.123 -2.460 1.00 49.22 272 GLY A C 1
ATOM 2164 O O . GLY A 1 272 ? 24.306 19.412 -1.574 1.00 49.22 272 GLY A O 1
ATOM 2165 N N . PRO A 1 273 ? 25.056 19.659 -3.698 1.00 48.25 273 PRO A N 1
ATOM 2166 C CA . PRO A 1 273 ? 23.988 20.566 -4.129 1.00 48.25 273 PRO A CA 1
ATOM 2167 C C . PRO A 1 273 ? 22.600 19.927 -3.939 1.00 48.25 273 PRO A C 1
ATOM 2169 O O . PRO A 1 273 ? 22.511 18.693 -3.893 1.00 48.25 273 PRO A O 1
ATOM 2172 N N . PRO A 1 274 ? 21.524 20.736 -3.829 1.00 50.16 274 PRO A N 1
ATOM 2173 C CA . PRO A 1 274 ? 20.164 20.218 -3.732 1.00 50.16 274 PRO A CA 1
ATOM 2174 C C . PRO A 1 274 ? 19.922 19.250 -4.886 1.00 50.16 274 PRO A C 1
ATOM 2176 O O . PRO A 1 274 ? 20.171 19.561 -6.052 1.00 50.16 274 PRO A O 1
ATOM 2179 N N . LEU A 1 275 ? 19.533 18.030 -4.533 1.00 53.97 275 LEU A N 1
ATOM 2180 C CA . LEU A 1 275 ? 19.302 16.983 -5.513 1.00 53.97 275 LEU A CA 1
ATOM 2181 C C . LEU A 1 275 ? 17.997 17.268 -6.265 1.00 53.97 275 LEU A C 1
ATOM 2183 O O . LEU A 1 275 ? 17.090 17.864 -5.683 1.00 53.97 275 LEU A O 1
ATOM 2187 N N . PRO A 1 276 ? 17.899 16.853 -7.537 1.00 55.59 276 PRO A N 1
ATOM 2188 C CA . PRO A 1 276 ? 16.683 17.015 -8.318 1.00 55.59 276 PRO A CA 1
ATOM 2189 C C . PRO A 1 276 ? 15.494 16.305 -7.662 1.00 55.59 276 PRO A C 1
ATOM 2191 O O . PRO A 1 276 ? 15.667 15.370 -6.872 1.00 55.59 276 PRO A O 1
ATOM 2194 N N . ILE A 1 277 ? 14.302 16.777 -8.036 1.00 58.28 277 ILE A N 1
ATOM 2195 C CA . ILE A 1 277 ? 12.993 16.216 -7.692 1.00 58.28 277 ILE A CA 1
ATOM 2196 C C . ILE A 1 277 ? 13.050 14.687 -7.803 1.00 58.28 277 ILE A C 1
ATOM 2198 O O . ILE A 1 277 ? 13.588 14.154 -8.774 1.00 58.28 277 ILE A O 1
ATOM 2202 N N . ARG A 1 278 ? 12.548 13.986 -6.781 1.00 74.94 278 ARG A N 1
ATOM 2203 C CA . ARG A 1 278 ? 12.658 12.525 -6.667 1.00 74.94 278 ARG A CA 1
ATOM 2204 C C . ARG A 1 278 ? 11.321 11.882 -7.016 1.00 74.94 278 ARG A C 1
ATOM 2206 O O . ARG A 1 278 ? 10.520 11.693 -6.094 1.00 74.94 278 ARG A O 1
ATOM 2213 N N . PRO A 1 279 ? 11.075 11.558 -8.296 1.00 84.81 279 PRO A N 1
ATOM 2214 C CA . PRO A 1 279 ? 9.801 11.006 -8.704 1.00 84.81 279 PRO A CA 1
ATOM 2215 C C . PRO A 1 279 ? 9.540 9.659 -8.028 1.00 84.81 279 PRO A C 1
ATOM 2217 O O . PRO A 1 279 ? 10.470 8.929 -7.665 1.00 84.81 279 PRO A O 1
ATOM 2220 N N . ILE A 1 280 ? 8.263 9.307 -7.901 1.00 86.88 280 ILE A N 1
ATOM 2221 C CA . ILE A 1 280 ? 7.893 7.899 -7.742 1.00 86.88 280 ILE A CA 1
ATOM 2222 C C . ILE A 1 280 ? 8.105 7.258 -9.104 1.00 86.88 280 ILE A C 1
ATOM 2224 O O . ILE A 1 280 ? 7.550 7.722 -10.097 1.00 86.88 280 ILE A O 1
ATOM 2228 N N . GLN A 1 281 ? 8.901 6.202 -9.149 1.00 88.94 281 GLN A N 1
ATOM 2229 C CA . GLN A 1 281 ? 9.209 5.457 -10.359 1.00 88.94 281 GLN A CA 1
ATOM 2230 C C . GLN A 1 281 ? 8.615 4.060 -10.271 1.00 88.94 281 GLN A C 1
ATOM 2232 O O . GLN A 1 281 ? 8.381 3.542 -9.180 1.00 88.94 281 GLN A O 1
ATOM 2237 N N . LYS A 1 282 ? 8.416 3.423 -11.419 1.00 91.62 282 LYS A N 1
ATOM 2238 C CA . LYS A 1 282 ? 8.041 2.017 -11.522 1.00 91.62 282 LYS A CA 1
ATOM 2239 C C . LYS A 1 282 ? 9.032 1.295 -12.415 1.00 91.62 282 LYS A C 1
ATOM 2241 O O . LYS A 1 282 ? 9.261 1.715 -13.545 1.00 91.62 282 LYS A O 1
ATOM 2246 N N . LEU A 1 283 ? 9.602 0.204 -11.911 1.00 92.38 283 LEU A N 1
ATOM 2247 C CA . LEU A 1 283 ? 10.284 -0.780 -12.740 1.00 92.38 283 LEU A CA 1
ATOM 2248 C C . LEU A 1 283 ? 9.209 -1.734 -13.250 1.00 92.38 283 LEU A C 1
ATOM 2250 O O . LEU A 1 283 ? 8.520 -2.382 -12.463 1.00 92.38 283 LEU A O 1
ATOM 2254 N N . CYS A 1 284 ? 9.051 -1.772 -14.559 1.00 93.50 284 CYS A N 1
ATOM 2255 C CA . CYS A 1 284 ? 8.013 -2.508 -15.244 1.00 93.50 284 CYS A CA 1
ATOM 2256 C C . CYS A 1 284 ? 8.427 -3.935 -15.580 1.00 93.50 284 CYS A C 1
ATOM 2258 O O . CYS A 1 284 ? 9.573 -4.222 -15.929 1.00 93.50 284 CYS A O 1
ATOM 2260 N N . VAL A 1 285 ? 7.440 -4.822 -15.540 1.00 93.50 285 VAL A N 1
ATOM 2261 C CA . VAL A 1 285 ? 7.509 -6.134 -16.169 1.00 93.50 285 VAL A CA 1
ATOM 2262 C C . VAL A 1 285 ? 7.509 -5.924 -17.692 1.00 93.50 285 VAL A C 1
ATOM 2264 O O . VAL A 1 285 ? 6.608 -5.255 -18.208 1.00 93.50 285 VAL A O 1
ATOM 2267 N N . PRO A 1 286 ? 8.472 -6.495 -18.437 1.00 91.12 286 PRO A N 1
ATOM 2268 C CA . PRO A 1 286 ? 8.494 -6.393 -19.892 1.00 91.12 286 PRO A CA 1
ATOM 2269 C C . PRO A 1 286 ? 7.187 -6.889 -20.527 1.00 91.12 286 PRO A C 1
ATOM 2271 O O . PRO A 1 286 ? 6.722 -7.989 -20.231 1.00 91.12 286 PRO A O 1
ATOM 2274 N N . GLY A 1 287 ? 6.597 -6.075 -21.406 1.00 86.50 287 GLY A N 1
ATOM 2275 C CA . GLY A 1 287 ? 5.353 -6.403 -22.115 1.00 86.50 287 GLY A CA 1
ATOM 2276 C C . GLY A 1 287 ? 4.068 -6.232 -21.298 1.00 86.50 287 GLY A C 1
ATOM 2277 O O . GLY A 1 287 ? 2.992 -6.559 -21.797 1.00 86.50 287 GLY A O 1
ATOM 2278 N N . ALA A 1 288 ? 4.143 -5.727 -20.063 1.00 87.50 288 ALA A N 1
ATOM 2279 C CA . ALA A 1 288 ? 2.947 -5.365 -19.314 1.00 87.50 288 ALA A CA 1
ATOM 2280 C C . ALA A 1 288 ? 2.266 -4.114 -19.900 1.00 87.50 288 ALA A C 1
ATOM 2282 O O . ALA A 1 288 ? 2.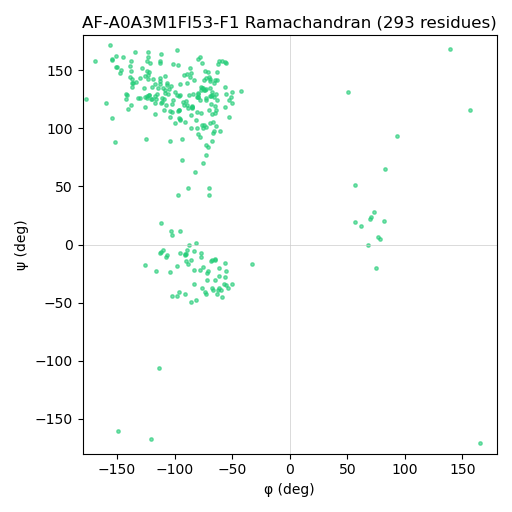921 -3.221 -20.437 1.00 87.50 288 ALA A O 1
ATOM 2283 N N . SER A 1 289 ? 0.938 -4.045 -19.787 1.00 82.88 289 SER A N 1
ATOM 2284 C CA . SER A 1 289 ? 0.169 -2.870 -20.213 1.00 82.88 289 SER A CA 1
ATOM 2285 C C . SER A 1 289 ? 0.548 -1.638 -19.388 1.00 82.88 289 SER A C 1
ATOM 2287 O O . SER A 1 289 ? 0.751 -1.747 -18.179 1.00 82.88 289 SER A O 1
ATOM 2289 N N . GLY A 1 290 ? 0.612 -0.469 -20.032 1.00 76.88 290 GLY A N 1
ATOM 2290 C CA . GLY A 1 290 ? 0.963 0.791 -19.365 1.00 76.88 290 GLY A CA 1
ATOM 2291 C C . GLY A 1 290 ? 2.428 0.880 -18.930 1.00 76.88 290 GLY A C 1
ATOM 2292 O O . GLY A 1 290 ? 2.737 1.642 -18.020 1.00 76.88 290 GLY A O 1
ATOM 2293 N N . CYS A 1 291 ? 3.306 0.087 -19.552 1.00 84.44 291 CYS A N 1
ATOM 2294 C CA . CYS A 1 291 ? 4.743 0.085 -19.318 1.00 84.44 291 CYS A CA 1
ATOM 2295 C C . CYS A 1 291 ? 5.517 0.359 -20.616 1.00 84.44 291 CYS A C 1
ATOM 2297 O O . CYS A 1 291 ? 5.070 -0.045 -21.695 1.00 84.44 291 CYS A O 1
ATOM 2299 N N . PRO A 1 292 ? 6.691 1.011 -20.536 1.00 80.00 292 PRO A N 1
ATOM 2300 C CA . PRO A 1 292 ? 7.532 1.248 -21.697 1.00 80.00 292 PRO A CA 1
ATOM 2301 C C . PRO A 1 292 ? 8.054 -0.073 -22.272 1.00 80.00 292 PRO A C 1
ATOM 2303 O O . PRO A 1 292 ? 8.407 -1.009 -21.547 1.00 80.00 292 PRO A O 1
ATOM 2306 N N . THR A 1 293 ? 8.112 -0.145 -23.599 1.00 71.44 293 THR A N 1
ATOM 2307 C CA . THR A 1 293 ? 8.759 -1.237 -24.327 1.00 71.44 293 THR A CA 1
ATOM 2308 C C . THR A 1 293 ? 10.243 -0.939 -24.494 1.00 71.44 293 THR A C 1
ATOM 2310 O O . THR A 1 293 ? 10.625 0.211 -24.708 1.00 71.44 293 THR A O 1
ATOM 2313 N N . ALA A 1 294 ? 11.087 -1.970 -24.431 1.00 67.38 294 ALA A N 1
ATOM 2314 C CA . ALA A 1 294 ? 12.480 -1.817 -24.828 1.00 67.38 294 ALA A CA 1
ATOM 2315 C C . ALA A 1 294 ? 12.547 -1.453 -26.318 1.00 67.38 294 ALA A C 1
ATOM 2317 O O . ALA A 1 294 ? 11.969 -2.163 -27.143 1.00 67.38 294 ALA A O 1
ATOM 2318 N N . ASN A 1 295 ? 13.209 -0.333 -26.621 1.00 54.28 295 ASN A N 1
ATOM 2319 C CA . ASN A 1 295 ? 13.578 0.051 -27.984 1.00 54.28 295 ASN A CA 1
ATOM 2320 C C . ASN A 1 295 ? 14.707 -0.835 -28.511 1.00 54.28 295 ASN A C 1
ATOM 2322 O O . ASN A 1 295 ? 15.605 -1.174 -27.703 1.00 54.28 295 ASN A O 1
#

Mean predicted aligned error: 12.26 Å

Secondary structure (DSSP, 8-state):
---------------------------------TTEEEEE-S-EEEEEE-TTSSEEEEEETTSTTEEEEEETTT--EEEEET-SEEEESSSSEEEEE-SSSS----EEEE--TTS-TT-PPEEEPEEEEGGGS-HHHHHHH-SEEEEESSSSS-EEEEEEE-SS-EEEEEEE--TTHHHHTTTS--EEE-SS-------SEEE-TTSSEEEEESSSEEEEETTT--EEEEE---TTS-EEEE--B--TTSSSB--B-SSEEEEEEEE--SS-SPPP---EEEEEPTT-TTSPPP-